Protein AF-0000000077170944 (afdb_homodimer)

Sequence (260 aa):
MSERLFDLRLLDILDATERIQQYIEGVAEAEFLENRLLIDAVVYNLIQIGEAVANLPQDFKDAHDEIPWSKIKRMRDFAAHQYFRLSPSIVWETIGSALPELVSLICETVATRSQSDTDDSERSDSGSSAMSERLFDLRLLDILDATERIQQYIEGVAEAEFLENRLLIDAVVYNLIQIGEAVANLPQDFKDAHDEIPWSKIKRMRDFAAHQYFRLSPSIVWETIGSALPELVSLICETVATRSQSDTDDSERSDSGSSA

Foldseek 3Di:
DDPVLQLVLLVLLLVLLVVLCVLCPVPDLVRQQPDVVNLLSNLVSLLSNLVSLVPHDPVVCVVVVVQPNVVSVVSNCCVVPVVVPDHSVVSVVCSPPRSVVSNVVSVVVSVVVVVVVVVVVVVVVVPPPD/DDPVLQLVLLVLLLVLLVVLCVLCPVPDLVRQQPDVVNLLSNLVSLLSNLVSLVPHDPVVCVVVVVQPNVVSVVSNCCVVPVVVPDHSVVSVVCSVPRSVVSNVVSVVVSVVVVVVVVVVVVVVVVPPVD

Secondary structure (DSSP, 8-state):
--HHHHHHHHHHHHHHHHHHHHHTTT--HHHHHT-HHHHHHHHHHHHHHHHHHHTS-HHHHHHTTTS-HHHHHHHHHHHHH-GGG--HHHHHHHHHTHHHHHHHHHHHHHHHHHHHHHHHHHHHHTTTT-/--HHHHHHHHHHHHHHHHHHHHHTTT--HHHHHT-HHHHHHHHHHHHHHHHHHHTS-HHHHHHTTTS-HHHHHHHHHHHHH-GGG--HHHHHHHHHTHHHHHHHHHHHHHHHHHHHHHHHHHHHTTSTT-

Radius of gyration: 23.08 Å; Cα contacts (8 Å, |Δi|>4): 218; chains: 2; bounding box: 38×110×41 Å

Organism: Gloeobacter violaceus (strain ATCC 29082 / PCC 7421) (NCBI:txid251221)

Solvent-accessible surface area (backbone atoms only — not comparable to full-atom values): 14292 Å² total; per-residue (Å²): 132,55,70,65,56,50,52,50,30,51,48,48,36,51,52,33,50,49,50,41,52,61,71,47,58,93,57,50,69,74,58,48,70,71,31,63,61,60,47,34,21,42,52,37,30,45,31,49,32,17,49,32,55,69,69,46,59,66,68,61,48,65,74,44,64,86,52,63,61,68,57,43,42,47,49,19,50,34,60,59,72,40,49,91,72,62,50,60,67,57,53,52,51,42,63,70,51,60,44,56,57,53,48,53,52,48,52,53,52,51,53,56,49,58,52,51,54,55,52,54,57,57,53,63,65,65,63,68,78,112,131,54,69,67,58,50,52,49,31,52,49,48,35,50,51,32,51,50,50,40,51,60,72,46,57,91,57,50,69,74,57,48,68,70,31,63,59,59,46,35,20,42,50,37,31,46,31,47,31,18,48,32,56,69,68,47,58,65,70,60,48,64,74,43,66,86,53,63,61,68,57,42,42,47,49,20,50,34,60,60,72,40,50,91,71,60,49,63,67,58,52,54,51,42,62,70,52,59,45,56,57,52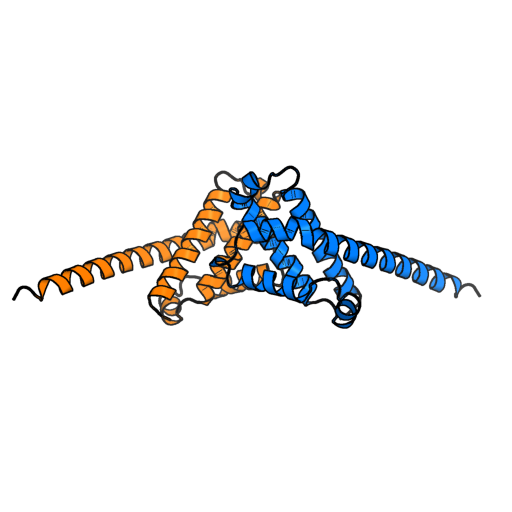,48,52,53,48,50,52,51,52,54,56,49,58,53,49,52,55,52,53,58,56,54,64,64,62,64,69,78,112

pLDDT: mean 89.38, std 13.29, range [37.28, 98.81]

Nearest PDB structures (foldseek):
  6dg6-assembly5_E  TM=5.891E-01  e=1.499E+00  synthetic construct
  2l6g-assembly1_A  TM=5.312E-01  e=1.749E+00  unclassified
  8bw8-assembly3_F  TM=5.188E-01  e=4.653E+00  Drosophila melanogaster
  8ii8-assembly1_A  TM=2.238E-01  e=1.939E+00  Pleurotus salmoneostramineus
  6dg6-assembly5_E  TM=5.523E-01  e=1.392E+00  synthetic construct

Structure (mmCIF, N/CA/C/O backbone):
data_AF-0000000077170944-model_v1
#
loop_
_entity.id
_entity.type
_entity.pdbx_description
1 polymer 'Glr1165 protein'
#
loop_
_atom_site.group_PDB
_atom_site.id
_atom_site.type_symbol
_atom_site.label_atom_id
_atom_site.label_alt_id
_atom_site.label_comp_id
_atom_site.label_asym_id
_atom_site.label_entity_id
_atom_site.label_seq_id
_atom_site.pdbx_PDB_ins_code
_atom_site.Cartn_x
_atom_site.Cartn_y
_atom_site.Cartn_z
_atom_site.occupancy
_atom_site.B_iso_or_equiv
_atom_site.auth_seq_id
_atom_site.auth_comp_id
_atom_site.auth_asym_id
_atom_site.auth_atom_id
_atom_site.pdbx_PDB_model_num
ATOM 1 N N . MET A 1 1 ? 16.25 -19.688 -0.257 1 69.44 1 MET A N 1
ATOM 2 C CA . MET A 1 1 ? 14.898 -19.625 0.287 1 69.44 1 MET A CA 1
ATOM 3 C C . MET A 1 1 ? 14.328 -21.031 0.482 1 69.44 1 MET A C 1
ATOM 5 O O . MET A 1 1 ? 14.531 -21.906 -0.355 1 69.44 1 MET A O 1
ATOM 9 N N . SER A 1 2 ? 13.695 -21.219 1.688 1 83.06 2 SER A N 1
ATOM 10 C CA . SER A 1 2 ? 13.094 -22.516 1.915 1 83.06 2 SER A CA 1
ATOM 11 C C . SER A 1 2 ? 11.922 -22.766 0.968 1 83.06 2 SER A C 1
ATOM 13 O O . SER A 1 2 ? 11.344 -21.812 0.428 1 83.06 2 SER A O 1
ATOM 15 N N . GLU A 1 3 ? 11.695 -23.953 0.649 1 83.12 3 GLU A N 1
ATOM 16 C CA . GLU A 1 3 ? 10.562 -24.344 -0.185 1 83.12 3 GLU A CA 1
ATOM 17 C C . GLU A 1 3 ? 9.242 -23.812 0.386 1 83.12 3 GLU A C 1
ATOM 19 O O . GLU A 1 3 ? 8.359 -23.391 -0.363 1 83.12 3 GLU A O 1
ATOM 24 N N . ARG A 1 4 ? 9.172 -23.797 1.631 1 82.5 4 ARG A N 1
ATOM 25 C CA . ARG A 1 4 ? 7.965 -23.328 2.295 1 82.5 4 ARG A CA 1
ATOM 26 C C . ARG A 1 4 ? 7.754 -21.844 2.039 1 82.5 4 ARG A C 1
ATOM 28 O O . ARG A 1 4 ? 6.637 -21.406 1.751 1 82.5 4 ARG A O 1
ATOM 35 N N . LEU A 1 5 ? 8.844 -21.156 2.111 1 88.81 5 LEU A N 1
ATOM 36 C CA . LEU A 1 5 ? 8.758 -19.719 1.886 1 88.81 5 LEU A CA 1
ATOM 37 C C . LEU A 1 5 ? 8.391 -19.406 0.436 1 88.81 5 LEU A C 1
ATOM 39 O O . LEU A 1 5 ? 7.629 -18.484 0.163 1 88.81 5 LEU A O 1
ATOM 43 N N . PHE A 1 6 ? 8.945 -20.281 -0.404 1 92.44 6 PHE A N 1
ATOM 44 C CA . PHE A 1 6 ? 8.633 -20.156 -1.822 1 92.44 6 PHE A CA 1
ATOM 45 C C . PHE A 1 6 ? 7.145 -20.344 -2.066 1 92.44 6 PHE A C 1
ATOM 47 O O . PHE A 1 6 ? 6.512 -19.516 -2.732 1 92.44 6 PHE A O 1
ATOM 54 N N . ASP A 1 7 ? 6.562 -21.281 -1.521 1 92.31 7 ASP A N 1
ATOM 55 C CA . ASP A 1 7 ? 5.141 -21.578 -1.688 1 92.31 7 ASP A CA 1
ATOM 56 C C . ASP A 1 7 ? 4.277 -20.453 -1.109 1 92.31 7 ASP A C 1
ATOM 58 O O . ASP A 1 7 ? 3.238 -20.109 -1.676 1 92.31 7 ASP A O 1
ATOM 62 N N . LEU A 1 8 ? 4.754 -19.969 -0.041 1 93.19 8 LEU A N 1
ATOM 63 C CA . LEU A 1 8 ? 4 -18.906 0.603 1 93.19 8 LEU A CA 1
ATOM 64 C C . LEU A 1 8 ? 3.957 -17.656 -0.281 1 93.19 8 LEU A C 1
ATOM 66 O O . LEU A 1 8 ? 2.926 -16.984 -0.368 1 93.19 8 LEU A O 1
ATOM 70 N N . ARG A 1 9 ? 5.074 -17.406 -0.932 1 95.69 9 ARG A N 1
ATOM 71 C CA . ARG A 1 9 ? 5.121 -16.25 -1.83 1 95.69 9 ARG A CA 1
ATOM 72 C C . ARG A 1 9 ? 4.211 -16.453 -3.033 1 95.69 9 ARG A C 1
ATOM 74 O O . ARG A 1 9 ? 3.537 -15.523 -3.477 1 95.69 9 ARG A O 1
ATOM 81 N N . LEU A 1 10 ? 4.188 -17.641 -3.553 1 95.88 10 LEU A N 1
ATOM 82 C CA . LEU A 1 10 ? 3.303 -17.922 -4.676 1 95.88 10 LEU A CA 1
ATOM 83 C C . LEU A 1 10 ? 1.841 -17.766 -4.273 1 95.88 10 LEU A C 1
ATOM 85 O O . LEU A 1 10 ? 1.047 -17.188 -5.031 1 95.88 10 LEU A O 1
ATOM 89 N N . LEU A 1 11 ? 1.526 -18.219 -3.111 1 95 11 LEU A N 1
ATOM 90 C CA . LEU A 1 11 ? 0.157 -18.094 -2.621 1 95 11 LEU A CA 1
ATOM 91 C C . LEU A 1 11 ? -0.216 -16.641 -2.387 1 95 11 LEU A C 1
ATOM 93 O O . LEU A 1 11 ? -1.349 -16.234 -2.656 1 95 11 LEU A O 1
ATOM 97 N N . ASP A 1 12 ? 0.732 -15.883 -1.901 1 96.75 12 ASP A N 1
ATOM 98 C CA . ASP A 1 12 ? 0.496 -14.453 -1.706 1 96.75 12 ASP A CA 1
ATOM 99 C C . ASP A 1 12 ? 0.12 -13.773 -3.021 1 96.75 12 ASP A C 1
ATOM 101 O O . ASP A 1 12 ? -0.794 -12.945 -3.059 1 96.75 12 ASP A O 1
ATOM 105 N N . ILE A 1 13 ? 0.858 -14.109 -4.016 1 97.06 13 ILE A N 1
ATOM 106 C CA . ILE A 1 13 ? 0.608 -13.531 -5.332 1 97.06 13 ILE A CA 1
ATOM 107 C C . ILE A 1 13 ? -0.789 -13.922 -5.809 1 97.06 13 ILE A C 1
ATOM 109 O O . ILE A 1 13 ? -1.557 -13.07 -6.262 1 97.06 13 ILE A O 1
ATOM 113 N N . LEU A 1 14 ? -1.157 -15.164 -5.66 1 96.31 14 LEU A N 1
ATOM 114 C CA . LEU A 1 14 ? -2.457 -15.641 -6.117 1 96.31 14 LEU A CA 1
ATOM 115 C C . LEU A 1 14 ? -3.586 -14.992 -5.32 1 96.31 14 LEU A C 1
ATOM 117 O O . LEU A 1 14 ? -4.594 -14.578 -5.891 1 96.31 14 LEU A O 1
ATOM 121 N N . ASP A 1 15 ? -3.422 -14.898 -4.043 1 96.62 15 ASP A N 1
ATOM 122 C CA . ASP A 1 15 ? -4.441 -14.289 -3.191 1 96.62 15 ASP A CA 1
ATOM 123 C C . ASP A 1 15 ? -4.676 -12.828 -3.568 1 96.62 15 ASP A C 1
ATOM 125 O O . ASP A 1 15 ? -5.82 -12.391 -3.699 1 96.62 15 ASP A O 1
ATOM 129 N N . ALA A 1 16 ? -3.588 -12.102 -3.723 1 97.69 16 ALA A N 1
ATOM 130 C CA . ALA A 1 16 ? -3.691 -10.688 -4.074 1 97.69 16 ALA A CA 1
ATOM 131 C C . ALA A 1 16 ? -4.348 -10.508 -5.441 1 97.69 16 ALA A C 1
ATOM 133 O O . ALA A 1 16 ? -5.18 -9.617 -5.625 1 97.69 16 ALA A O 1
ATOM 134 N N . THR A 1 17 ? -3.959 -11.344 -6.375 1 96.88 17 THR A N 1
ATOM 135 C CA . THR A 1 17 ? -4.555 -11.25 -7.703 1 96.88 17 THR A CA 1
ATOM 136 C C . THR A 1 17 ? -6.047 -11.578 -7.648 1 96.88 17 THR A C 1
ATOM 138 O O . THR A 1 17 ? -6.848 -10.953 -8.344 1 96.88 17 THR A O 1
ATOM 141 N N . GLU A 1 18 ? -6.367 -12.547 -6.887 1 95.75 18 GLU A N 1
ATOM 142 C CA . GLU A 1 18 ? -7.773 -12.906 -6.738 1 95.75 18 GLU A CA 1
ATOM 143 C C . GLU A 1 18 ? -8.578 -11.758 -6.141 1 95.75 18 GLU A C 1
ATOM 145 O O . GLU A 1 18 ? -9.703 -11.484 -6.57 1 95.75 18 GLU A O 1
ATOM 150 N N . ARG A 1 19 ? -8.062 -11.109 -5.168 1 97.75 19 ARG A N 1
ATOM 151 C CA . ARG A 1 19 ? -8.727 -9.945 -4.586 1 97.75 19 ARG A CA 1
ATOM 152 C C . ARG A 1 19 ? -8.961 -8.859 -5.633 1 97.75 19 ARG A C 1
ATOM 154 O O . ARG A 1 19 ? -10.07 -8.328 -5.75 1 97.75 19 ARG A O 1
ATOM 161 N N . ILE A 1 20 ? -7.93 -8.586 -6.398 1 98.25 20 ILE A N 1
ATOM 162 C CA . ILE A 1 20 ? -8.047 -7.566 -7.438 1 98.25 20 ILE A CA 1
ATOM 163 C C . ILE A 1 20 ? -9.172 -7.941 -8.406 1 98.25 20 ILE A C 1
ATOM 165 O O . ILE A 1 20 ? -10.016 -7.109 -8.734 1 98.25 20 ILE A O 1
ATOM 169 N N . GLN A 1 21 ? -9.133 -9.18 -8.82 1 95.62 21 GLN A N 1
ATOM 170 C CA . GLN A 1 21 ? -10.148 -9.641 -9.766 1 95.62 21 GLN A CA 1
ATOM 171 C C . GLN A 1 21 ? -11.547 -9.508 -9.18 1 95.62 21 GLN A C 1
ATOM 173 O O . GLN A 1 21 ? -12.477 -9.094 -9.875 1 95.62 21 GLN A O 1
ATOM 178 N N . GLN A 1 22 ? -11.672 -9.828 -7.961 1 96.88 22 GLN A N 1
ATOM 179 C CA . GLN A 1 22 ? -12.969 -9.695 -7.297 1 96.88 22 GLN A CA 1
ATOM 180 C C . GLN A 1 22 ? -13.398 -8.234 -7.215 1 96.88 22 GLN A C 1
ATOM 182 O O . GLN A 1 22 ? -14.57 -7.918 -7.438 1 96.88 22 GLN A O 1
ATOM 187 N N . TYR A 1 23 ? -12.5 -7.375 -6.891 1 97.94 23 TYR A N 1
ATOM 188 C CA . TYR A 1 23 ? -12.805 -5.957 -6.742 1 97.94 23 TYR A CA 1
ATOM 189 C C . TYR A 1 23 ? -13.305 -5.367 -8.055 1 97.94 23 TYR A C 1
ATOM 191 O O . TYR A 1 23 ? -14.211 -4.523 -8.062 1 97.94 23 TYR A O 1
ATOM 199 N N . ILE A 1 24 ? -12.734 -5.828 -9.133 1 96.88 24 ILE A N 1
ATOM 200 C CA . ILE A 1 24 ? -12.992 -5.125 -10.383 1 96.88 24 ILE A CA 1
ATOM 201 C C . ILE A 1 24 ? -14.008 -5.91 -11.219 1 96.88 24 ILE A C 1
ATOM 203 O O . ILE A 1 24 ? -14.242 -5.59 -12.383 1 96.88 24 ILE A O 1
ATOM 207 N N . GLU A 1 25 ? -14.445 -6.965 -10.641 1 95.88 25 GLU A N 1
ATOM 208 C CA . GLU A 1 25 ? -15.445 -7.758 -11.359 1 95.88 25 GLU A CA 1
ATOM 209 C C . GLU A 1 25 ? -16.641 -6.902 -11.773 1 95.88 25 GLU A C 1
ATOM 211 O O . GLU A 1 25 ? -17.25 -6.238 -10.938 1 95.88 25 GLU A O 1
ATOM 216 N N . GLY A 1 26 ? -16.859 -6.848 -13.094 1 96.12 26 GLY A N 1
ATOM 217 C CA . GLY A 1 26 ? -18.016 -6.125 -13.625 1 96.12 26 GLY A CA 1
ATOM 218 C C . GLY A 1 26 ? -17.812 -4.621 -13.641 1 96.12 26 GLY A C 1
ATOM 219 O O . GLY A 1 26 ? -18.766 -3.871 -13.891 1 96.12 26 GLY A O 1
ATOM 220 N N . VAL A 1 27 ? -16.641 -4.184 -13.336 1 97.06 27 VAL A N 1
ATOM 221 C CA . VAL A 1 27 ? -16.359 -2.752 -13.289 1 97.06 27 VAL A CA 1
ATOM 222 C C . VAL A 1 27 ? -15.797 -2.287 -14.633 1 97.06 27 VAL A C 1
ATOM 224 O O . VAL A 1 27 ? -14.836 -2.867 -15.148 1 97.06 27 VAL A O 1
ATOM 227 N N . ALA A 1 28 ? -16.422 -1.235 -15.188 1 97.31 28 ALA A N 1
ATOM 228 C CA . ALA A 1 28 ? -15.922 -0.644 -16.422 1 97.31 28 ALA A CA 1
ATOM 229 C C . ALA A 1 28 ? -14.727 0.266 -16.141 1 97.31 28 ALA A C 1
ATOM 231 O O . ALA A 1 28 ? -14.578 0.779 -15.039 1 97.31 28 ALA A O 1
ATOM 232 N N . GLU A 1 29 ? -13.93 0.448 -17.188 1 96.88 29 GLU A N 1
ATOM 233 C CA . GLU A 1 29 ? -12.734 1.28 -17.031 1 96.88 29 GLU A CA 1
ATOM 234 C C . GLU A 1 29 ? -13.094 2.666 -16.516 1 96.88 29 GLU A C 1
ATOM 236 O O . GLU A 1 29 ? -12.469 3.16 -15.57 1 96.88 29 GLU A O 1
ATOM 241 N N . ALA A 1 30 ? -14.055 3.232 -17.094 1 97.88 30 ALA A N 1
ATOM 242 C CA . ALA A 1 30 ? -14.453 4.586 -16.719 1 97.88 30 ALA A CA 1
ATOM 243 C C . ALA A 1 30 ? -14.875 4.645 -15.258 1 97.88 30 ALA A C 1
ATOM 245 O O . ALA A 1 30 ? -14.57 5.613 -14.555 1 97.88 30 ALA A O 1
ATOM 246 N N . GLU A 1 31 ? -15.57 3.668 -14.836 1 98.06 31 GLU A N 1
ATOM 247 C CA . GLU A 1 31 ? -15.984 3.586 -13.445 1 98.06 31 GLU A CA 1
ATOM 248 C C . GLU A 1 31 ? -14.789 3.4 -12.516 1 98.06 31 GLU A C 1
ATOM 250 O O . GLU A 1 31 ? -14.703 4.035 -11.461 1 98.06 31 GLU A O 1
ATOM 255 N N . PHE A 1 32 ? -13.922 2.586 -12.938 1 98.19 32 PHE A N 1
ATOM 256 C CA . PHE A 1 32 ? -12.727 2.34 -12.148 1 98.19 32 PHE A CA 1
ATOM 257 C C . PHE A 1 32 ? -11.93 3.623 -11.961 1 98.19 32 PHE A C 1
ATOM 259 O O . PHE A 1 32 ? -11.516 3.945 -10.844 1 98.19 32 PHE A O 1
ATOM 266 N N . LEU A 1 33 ? -11.773 4.359 -12.984 1 97.81 33 LEU A N 1
ATOM 267 C CA . LEU A 1 33 ? -10.891 5.52 -12.992 1 97.81 33 LEU A CA 1
ATOM 268 C C . LEU A 1 33 ? -11.445 6.629 -12.102 1 97.81 33 LEU A C 1
ATOM 270 O O . LEU A 1 33 ? -10.719 7.555 -11.734 1 97.81 33 LEU A O 1
ATOM 274 N N . GLU A 1 34 ? -12.664 6.516 -11.664 1 97.19 34 GLU A N 1
ATOM 275 C CA . GLU A 1 34 ? -13.281 7.543 -10.828 1 97.19 34 GLU A CA 1
ATOM 276 C C . GLU A 1 34 ? -13.523 7.031 -9.406 1 97.19 34 GLU A C 1
ATOM 278 O O . GLU A 1 34 ? -14.039 7.762 -8.562 1 97.19 34 GLU A O 1
ATOM 283 N N . ASN A 1 35 ? -13.195 5.84 -9.18 1 98 35 ASN A N 1
ATOM 284 C CA . ASN A 1 35 ? -13.453 5.211 -7.887 1 98 35 ASN A CA 1
ATOM 285 C C . ASN A 1 35 ? -12.172 5.074 -7.066 1 98 35 ASN A C 1
ATOM 287 O O . ASN A 1 35 ? -11.516 4.031 -7.098 1 98 35 ASN A O 1
ATOM 291 N N . ARG A 1 36 ? -11.938 6.078 -6.316 1 97.88 36 ARG A N 1
ATOM 292 C CA . ARG A 1 36 ? -10.68 6.164 -5.578 1 97.88 36 ARG A CA 1
ATOM 293 C C . ARG A 1 36 ? -10.539 5.004 -4.598 1 97.88 36 ARG A C 1
ATOM 295 O O . ARG A 1 36 ? -9.438 4.48 -4.402 1 97.88 36 ARG A O 1
ATOM 302 N N . LEU A 1 37 ? -11.609 4.621 -4.031 1 98.5 37 LEU A N 1
ATOM 303 C CA . LEU A 1 37 ? -11.602 3.488 -3.109 1 98.5 37 LEU A CA 1
ATOM 304 C C . LEU A 1 37 ? -11.094 2.229 -3.803 1 98.5 37 LEU A C 1
ATOM 306 O O . LEU A 1 37 ? -10.227 1.533 -3.275 1 98.5 37 LEU A O 1
ATOM 310 N N . LEU A 1 38 ? -11.625 1.97 -4.949 1 98.5 38 LEU A N 1
ATOM 311 C CA . LEU A 1 38 ? -11.234 0.794 -5.719 1 98.5 38 LEU A CA 1
ATOM 312 C C . LEU A 1 38 ? -9.773 0.876 -6.137 1 98.5 38 LEU A C 1
ATOM 314 O O . LEU A 1 38 ? -9.031 -0.104 -6.02 1 98.5 38 LEU A O 1
ATOM 318 N N . ILE A 1 39 ? -9.391 2.033 -6.559 1 98.44 39 ILE A N 1
ATOM 319 C CA . ILE A 1 39 ? -8.016 2.234 -7.008 1 98.44 39 ILE A CA 1
ATOM 320 C C . ILE A 1 39 ? -7.051 1.977 -5.852 1 98.44 39 ILE A C 1
ATOM 322 O O . ILE A 1 39 ? -6.086 1.223 -5.996 1 98.44 39 ILE A O 1
ATOM 326 N N . ASP A 1 40 ? -7.355 2.555 -4.738 1 98.69 40 ASP A N 1
ATOM 327 C CA . ASP A 1 40 ? -6.48 2.402 -3.582 1 98.69 40 ASP A CA 1
ATOM 328 C C . ASP A 1 40 ? -6.344 0.935 -3.188 1 98.69 40 ASP A C 1
ATOM 330 O O . ASP A 1 40 ? -5.242 0.462 -2.906 1 98.69 40 ASP A O 1
ATOM 334 N N . ALA A 1 41 ? -7.43 0.228 -3.186 1 98.81 41 ALA A N 1
ATOM 335 C CA . ALA A 1 41 ? -7.41 -1.184 -2.809 1 98.81 41 ALA A CA 1
ATOM 336 C C . ALA A 1 41 ? -6.609 -2.008 -3.812 1 98.81 41 ALA A C 1
ATOM 338 O O . ALA A 1 41 ? -5.824 -2.879 -3.424 1 98.81 41 ALA A O 1
ATOM 339 N N . VAL A 1 42 ? -6.82 -1.745 -5.031 1 98.62 42 VAL A N 1
ATOM 340 C CA . VAL A 1 42 ? -6.121 -2.469 -6.086 1 98.62 42 VAL A CA 1
ATOM 341 C C . VAL A 1 42 ? -4.621 -2.199 -5.992 1 98.62 42 VAL A C 1
ATOM 343 O O . VAL A 1 42 ? -3.812 -3.125 -6.07 1 98.62 42 VAL A O 1
ATOM 346 N N . VAL A 1 43 ? -4.254 -0.966 -5.836 1 98.56 43 VAL A N 1
ATOM 347 C CA . VAL A 1 43 ? -2.848 -0.586 -5.773 1 98.56 43 VAL A CA 1
ATOM 348 C C . VAL A 1 43 ? -2.178 -1.274 -4.586 1 98.56 43 VAL A C 1
ATOM 350 O O . VAL A 1 43 ? -1.047 -1.756 -4.699 1 98.56 43 VAL A O 1
ATOM 353 N N . TYR A 1 44 ? -2.826 -1.36 -3.482 1 98.62 44 TYR A N 1
ATOM 354 C CA . TYR A 1 44 ? -2.256 -2.045 -2.326 1 98.62 44 TYR A CA 1
ATOM 355 C C . TYR A 1 44 ? -1.964 -3.506 -2.646 1 98.62 44 TYR A C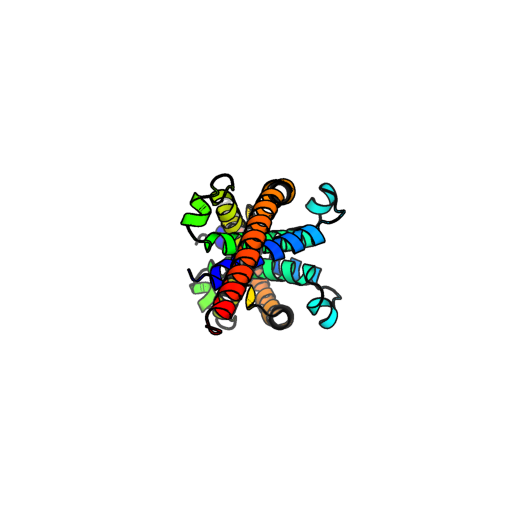 1
ATOM 357 O O . TYR A 1 44 ? -0.921 -4.035 -2.256 1 98.62 44 TYR A O 1
ATOM 365 N N . ASN A 1 45 ? -2.842 -4.121 -3.314 1 98.31 45 ASN A N 1
ATOM 366 C CA . ASN A 1 45 ? -2.611 -5.516 -3.689 1 98.31 45 ASN A CA 1
ATOM 367 C C . ASN A 1 45 ? -1.46 -5.645 -4.684 1 98.31 45 ASN A C 1
ATOM 369 O O . ASN A 1 45 ? -0.721 -6.629 -4.656 1 98.31 45 ASN A O 1
ATOM 373 N N . LEU A 1 46 ? -1.316 -4.629 -5.543 1 97.56 46 LEU A N 1
ATOM 374 C CA . LEU A 1 46 ? -0.175 -4.629 -6.453 1 97.56 46 LEU A CA 1
ATOM 375 C C . LEU A 1 46 ? 1.134 -4.496 -5.68 1 97.56 46 LEU A C 1
ATOM 377 O O . LEU A 1 46 ? 2.145 -5.094 -6.055 1 97.56 46 LEU A O 1
ATOM 381 N N . ILE A 1 47 ? 1.127 -3.699 -4.629 1 98.19 47 ILE A N 1
ATOM 382 C CA . ILE A 1 47 ? 2.297 -3.602 -3.76 1 98.19 47 ILE A CA 1
ATOM 383 C C . ILE A 1 47 ? 2.613 -4.973 -3.168 1 98.19 47 ILE A C 1
ATOM 385 O O . ILE A 1 47 ? 3.764 -5.418 -3.195 1 98.19 47 ILE A O 1
ATOM 389 N N . GLN A 1 48 ? 1.608 -5.664 -2.676 1 97.81 48 GLN A N 1
ATOM 390 C CA . GLN A 1 48 ? 1.8 -6.984 -2.082 1 97.81 48 GLN A CA 1
ATOM 391 C C . GLN A 1 48 ? 2.359 -7.969 -3.104 1 97.81 48 GLN A C 1
ATOM 393 O O . GLN A 1 48 ? 3.246 -8.766 -2.785 1 97.81 48 GLN A O 1
ATOM 398 N N . ILE A 1 49 ? 1.827 -7.918 -4.281 1 97.44 49 ILE A N 1
ATOM 399 C CA . ILE A 1 49 ? 2.314 -8.781 -5.352 1 97.44 49 ILE A CA 1
ATOM 400 C C . ILE A 1 49 ? 3.787 -8.484 -5.625 1 97.44 49 ILE A C 1
ATOM 402 O O . ILE A 1 49 ? 4.609 -9.398 -5.707 1 97.44 49 ILE A O 1
ATOM 406 N N . GLY A 1 50 ? 4.082 -7.223 -5.789 1 96.56 50 GLY A N 1
ATOM 407 C CA . GLY A 1 50 ? 5.465 -6.848 -6.035 1 96.56 50 GLY A CA 1
ATOM 408 C C . GLY A 1 50 ? 6.406 -7.289 -4.934 1 96.56 50 GLY A C 1
ATOM 409 O O . GLY A 1 50 ? 7.531 -7.715 -5.207 1 96.56 50 GLY A O 1
ATOM 410 N N . GLU A 1 51 ? 5.977 -7.184 -3.691 1 96.81 51 GLU A N 1
ATOM 411 C CA . GLU A 1 51 ? 6.777 -7.625 -2.555 1 96.81 51 GLU A CA 1
ATOM 412 C C . GLU A 1 51 ? 7.023 -9.133 -2.605 1 96.81 51 GLU A C 1
ATOM 414 O O . GLU A 1 51 ? 8.148 -9.594 -2.389 1 96.81 51 GLU A O 1
ATOM 419 N N . ALA A 1 52 ? 5.973 -9.875 -2.832 1 96.25 52 ALA A N 1
ATOM 420 C CA . ALA A 1 52 ? 6.105 -11.328 -2.939 1 96.25 52 ALA A CA 1
ATOM 421 C C . ALA A 1 52 ? 7.055 -11.703 -4.07 1 96.25 52 ALA A C 1
ATOM 423 O O . ALA A 1 52 ? 7.906 -12.586 -3.902 1 96.25 52 ALA A O 1
ATOM 424 N N . VAL A 1 53 ? 6.918 -11.016 -5.164 1 95.88 53 VAL A N 1
ATOM 425 C CA . VAL A 1 53 ? 7.746 -11.266 -6.336 1 95.88 53 VAL A CA 1
ATOM 426 C C . VAL A 1 53 ? 9.211 -10.977 -6.008 1 95.88 53 VAL A C 1
ATOM 428 O O . VAL A 1 53 ? 10.102 -11.742 -6.391 1 95.88 53 VAL A O 1
ATOM 431 N N . ALA A 1 54 ? 9.383 -9.875 -5.344 1 94.88 54 ALA A N 1
ATOM 432 C CA . ALA A 1 54 ? 10.75 -9.5 -4.98 1 94.88 54 ALA A CA 1
ATOM 433 C C . ALA A 1 54 ? 11.422 -10.602 -4.168 1 94.88 54 ALA A C 1
ATOM 435 O O . ALA A 1 54 ? 12.648 -10.742 -4.207 1 94.88 54 ALA A O 1
ATOM 436 N N . ASN A 1 55 ? 10.695 -11.383 -3.529 1 94.38 55 ASN A N 1
ATOM 437 C CA . ASN A 1 55 ? 11.25 -12.383 -2.621 1 94.38 55 ASN A CA 1
ATOM 438 C C . ASN A 1 55 ? 11.25 -13.773 -3.25 1 94.38 55 ASN A C 1
ATOM 440 O O . ASN A 1 55 ? 11.578 -14.758 -2.59 1 94.38 55 ASN A O 1
ATOM 444 N N . LEU A 1 56 ? 10.867 -13.875 -4.477 1 95.5 56 LEU A N 1
ATOM 445 C CA . LEU A 1 56 ? 11 -15.141 -5.188 1 95.5 56 LEU A CA 1
ATOM 446 C C . LEU A 1 56 ? 12.469 -15.453 -5.484 1 95.5 56 LEU A C 1
ATOM 448 O O . LEU A 1 56 ? 13.273 -14.531 -5.676 1 95.5 56 LEU A O 1
ATOM 452 N N . PRO A 1 57 ? 12.781 -16.734 -5.598 1 95.5 57 PRO A N 1
ATOM 453 C CA . PRO A 1 57 ? 14.156 -17.094 -5.945 1 95.5 57 PRO A CA 1
ATOM 454 C C . PRO A 1 57 ? 14.57 -16.609 -7.332 1 95.5 57 PRO A C 1
ATOM 456 O O . PRO A 1 57 ? 13.758 -16.625 -8.266 1 95.5 57 PRO A O 1
ATOM 459 N N . GLN A 1 58 ? 15.844 -16.188 -7.391 1 95.25 58 GLN A N 1
ATOM 460 C CA . GLN A 1 58 ? 16.344 -15.648 -8.648 1 95.25 58 GLN A CA 1
ATOM 461 C C . GLN A 1 58 ? 16.328 -16.703 -9.75 1 95.25 58 GLN A C 1
ATOM 463 O O . GLN A 1 58 ? 16.062 -16.375 -10.914 1 95.25 58 GLN A O 1
ATOM 468 N N . ASP A 1 59 ? 16.656 -17.906 -9.477 1 95.38 59 ASP A N 1
ATOM 469 C CA . ASP A 1 59 ? 16.656 -18.969 -10.477 1 95.38 59 ASP A CA 1
ATOM 470 C C . ASP A 1 59 ? 15.266 -19.156 -11.078 1 95.38 59 ASP A C 1
ATOM 472 O O . ASP A 1 59 ? 15.141 -19.453 -12.273 1 95.38 59 ASP A O 1
ATOM 476 N N . PHE A 1 60 ? 14.273 -19.094 -10.266 1 95.62 60 PHE A N 1
ATOM 477 C CA . PHE A 1 60 ? 12.906 -19.203 -10.758 1 95.62 60 PHE A CA 1
ATOM 478 C C . PHE A 1 60 ? 12.594 -18.062 -11.719 1 95.62 60 PHE A C 1
ATOM 480 O O . PHE A 1 60 ? 12.016 -18.281 -12.789 1 95.62 60 PHE A O 1
ATOM 487 N N . LYS A 1 61 ? 12.977 -16.875 -11.367 1 95.94 61 LYS A N 1
ATOM 488 C CA . LYS A 1 61 ? 12.742 -15.719 -12.227 1 95.94 61 LYS A CA 1
ATOM 489 C C . LYS A 1 61 ? 13.5 -15.852 -13.547 1 95.94 61 LYS A C 1
ATOM 491 O O . LYS A 1 61 ? 12.961 -15.547 -14.609 1 95.94 61 LYS A O 1
ATOM 496 N N . ASP A 1 62 ? 14.68 -16.312 -13.398 1 96.5 62 ASP A N 1
ATOM 497 C CA . ASP A 1 62 ? 15.492 -16.5 -14.594 1 96.5 62 ASP A CA 1
ATOM 498 C C . ASP A 1 62 ? 14.852 -17.516 -15.539 1 96.5 62 ASP A C 1
ATOM 500 O O . ASP A 1 62 ? 14.961 -17.391 -16.766 1 96.5 62 ASP A O 1
ATOM 504 N N . ALA A 1 63 ? 14.227 -18.516 -14.984 1 95.62 63 ALA A N 1
ATOM 505 C CA . ALA A 1 63 ? 13.594 -19.578 -15.766 1 95.62 63 ALA A CA 1
ATOM 506 C C . ALA A 1 63 ? 12.312 -19.078 -16.422 1 95.62 63 ALA A C 1
ATOM 508 O O . ALA A 1 63 ? 11.781 -19.734 -17.328 1 95.62 63 ALA A O 1
ATOM 509 N N . HIS A 1 64 ? 11.742 -17.969 -15.969 1 95.5 64 HIS A N 1
ATOM 510 C CA . HIS A 1 64 ? 10.508 -17.406 -16.484 1 95.5 64 HIS A CA 1
ATOM 511 C C . HIS A 1 64 ? 10.688 -15.945 -16.875 1 95.5 64 HIS A C 1
ATOM 513 O O . HIS A 1 64 ? 9.938 -15.078 -16.422 1 95.5 64 HIS A O 1
ATOM 519 N N . ASP A 1 65 ? 11.531 -15.727 -17.797 1 93.44 65 ASP A N 1
ATOM 520 C CA . ASP A 1 65 ? 11.953 -14.375 -18.141 1 93.44 65 ASP A CA 1
A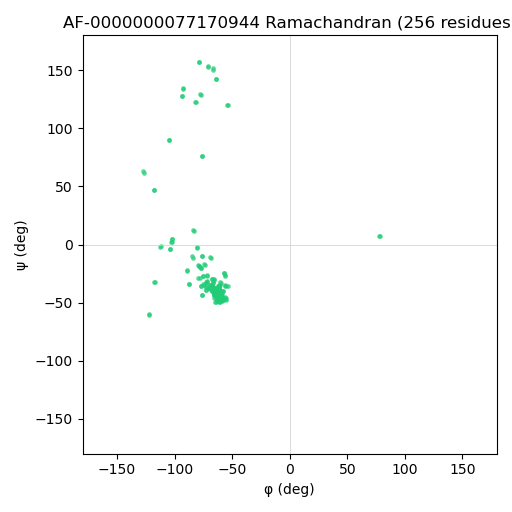TOM 521 C C . ASP A 1 65 ? 10.922 -13.688 -19.031 1 93.44 65 ASP A C 1
ATOM 523 O O . ASP A 1 65 ? 11.031 -12.492 -19.312 1 93.44 65 ASP A O 1
ATOM 527 N N . GLU A 1 66 ? 9.867 -14.414 -19.391 1 92.06 66 GLU A N 1
ATOM 528 C CA . GLU A 1 66 ? 8.766 -13.82 -20.141 1 92.06 66 GLU A CA 1
ATOM 529 C C . GLU A 1 66 ? 7.941 -12.883 -19.266 1 92.06 66 GLU A C 1
ATOM 531 O O . GLU A 1 66 ? 7.215 -12.023 -19.766 1 92.06 66 GLU A O 1
ATOM 536 N N . ILE A 1 67 ? 7.996 -13.195 -17.953 1 94.06 67 ILE A N 1
ATOM 537 C CA . ILE A 1 67 ? 7.324 -12.312 -17 1 94.06 67 ILE A CA 1
ATOM 538 C C . ILE A 1 67 ? 8.172 -11.07 -16.766 1 94.06 67 ILE A C 1
ATOM 540 O O . ILE A 1 67 ? 9.375 -11.172 -16.516 1 94.06 67 ILE A O 1
ATOM 544 N N . PRO A 1 68 ? 7.539 -9.945 -16.891 1 93.44 68 PRO A N 1
ATOM 545 C CA . PRO A 1 68 ? 8.305 -8.719 -16.672 1 93.44 68 PRO A CA 1
ATOM 546 C C . PRO A 1 68 ? 8.555 -8.438 -15.188 1 93.44 68 PRO A C 1
ATOM 548 O O . PRO A 1 68 ? 8.008 -7.473 -14.641 1 93.44 68 PRO A O 1
ATOM 551 N N . TRP A 1 69 ? 9.484 -9.141 -14.57 1 95.31 69 TRP A N 1
ATOM 552 C CA . TRP A 1 69 ? 9.742 -9.086 -13.133 1 95.31 69 TRP A CA 1
ATOM 553 C C . TRP A 1 69 ? 10.156 -7.68 -12.711 1 95.31 69 TRP A C 1
ATOM 555 O O . TRP A 1 69 ? 9.719 -7.188 -11.664 1 95.31 69 TRP A O 1
ATOM 565 N N . SER A 1 70 ? 10.938 -7.059 -13.547 1 94.44 70 SER A N 1
ATOM 566 C CA . SER A 1 70 ? 11.438 -5.727 -13.219 1 94.44 70 SER A CA 1
ATOM 567 C C . SER A 1 70 ? 10.312 -4.695 -13.219 1 94.44 70 SER A C 1
ATOM 569 O O . SER A 1 70 ? 10.312 -3.775 -12.398 1 94.44 70 SER A O 1
ATOM 571 N N . LYS A 1 71 ? 9.383 -4.867 -14.109 1 93.75 71 LYS A N 1
ATOM 572 C CA . LYS A 1 71 ? 8.242 -3.953 -14.164 1 93.75 71 LYS A CA 1
ATOM 573 C C . LYS A 1 71 ? 7.359 -4.105 -12.93 1 93.75 71 LYS A C 1
ATOM 575 O O . LYS A 1 71 ? 6.832 -3.121 -12.406 1 93.75 71 LYS A O 1
ATOM 580 N N . ILE A 1 72 ? 7.203 -5.348 -12.508 1 94.75 72 ILE A N 1
ATOM 581 C CA . ILE A 1 72 ? 6.402 -5.633 -11.32 1 94.75 72 ILE A CA 1
ATOM 582 C C . ILE A 1 72 ? 7.039 -4.973 -10.094 1 94.75 72 ILE A C 1
ATOM 584 O O . ILE A 1 72 ? 6.352 -4.309 -9.312 1 94.75 72 ILE A O 1
ATOM 588 N N . LYS A 1 73 ? 8.312 -5.094 -10.016 1 93.75 73 LYS A N 1
ATOM 589 C CA . LYS A 1 73 ? 9.039 -4.465 -8.922 1 93.75 73 LYS A CA 1
ATOM 590 C C . LYS A 1 73 ? 8.938 -2.945 -8.984 1 93.75 73 LYS A C 1
ATOM 592 O O . LYS A 1 73 ? 8.766 -2.283 -7.961 1 93.75 73 LYS A O 1
ATOM 597 N N . ARG A 1 74 ? 9.078 -2.434 -10.125 1 92.75 74 ARG A N 1
ATOM 598 C CA . ARG A 1 74 ? 9.008 -0.987 -10.305 1 92.75 74 ARG A CA 1
ATOM 599 C C . ARG A 1 74 ? 7.625 -0.459 -9.938 1 92.75 74 ARG A C 1
ATOM 601 O O . ARG A 1 74 ? 7.504 0.604 -9.328 1 92.75 74 ARG A O 1
ATOM 608 N N . MET A 1 75 ? 6.664 -1.182 -10.367 1 93.44 75 MET A N 1
ATOM 609 C CA . MET A 1 75 ? 5.305 -0.784 -10.008 1 93.44 75 MET A CA 1
ATOM 610 C C . MET A 1 75 ? 5.141 -0.723 -8.492 1 93.44 75 MET A C 1
ATOM 612 O O . MET A 1 75 ? 4.57 0.232 -7.965 1 93.44 75 MET A O 1
ATOM 616 N N . ARG A 1 76 ? 5.605 -1.728 -7.824 1 94.62 76 ARG A N 1
ATOM 617 C CA . ARG A 1 76 ? 5.566 -1.739 -6.363 1 94.62 76 ARG A CA 1
ATOM 618 C C . ARG A 1 76 ? 6.266 -0.511 -5.789 1 94.62 76 ARG A C 1
ATOM 620 O O . ARG A 1 76 ? 5.723 0.163 -4.91 1 94.62 76 ARG A O 1
ATOM 627 N N . ASP A 1 77 ? 7.438 -0.182 -6.309 1 93.5 77 ASP A N 1
ATOM 628 C CA . ASP A 1 77 ? 8.242 0.927 -5.801 1 93.5 77 ASP A CA 1
ATOM 629 C C . ASP A 1 77 ? 7.531 2.262 -6.016 1 93.5 77 ASP A C 1
ATOM 631 O O . ASP A 1 77 ? 7.504 3.107 -5.117 1 93.5 77 ASP A O 1
ATOM 635 N N . PHE A 1 78 ? 6.98 2.361 -7.137 1 93.62 78 PHE A N 1
ATOM 636 C CA . PHE A 1 78 ? 6.23 3.576 -7.441 1 93.62 78 PHE A CA 1
ATOM 637 C C . PHE A 1 78 ? 5.023 3.711 -6.523 1 93.62 78 PHE A C 1
ATOM 639 O O . PHE A 1 78 ? 4.785 4.777 -5.949 1 93.62 78 PHE A O 1
ATOM 646 N N . ALA A 1 79 ? 4.277 2.67 -6.414 1 95.94 79 ALA A N 1
ATOM 647 C CA . ALA A 1 79 ? 3.055 2.67 -5.617 1 95.94 79 ALA A CA 1
ATOM 648 C C . ALA A 1 79 ? 3.355 2.963 -4.152 1 95.94 79 ALA A C 1
ATOM 650 O O . ALA A 1 79 ? 2.582 3.648 -3.477 1 95.94 79 ALA A O 1
ATOM 651 N N . ALA A 1 80 ? 4.473 2.51 -3.66 1 94.81 80 ALA A N 1
ATOM 652 C CA . ALA A 1 80 ? 4.797 2.631 -2.242 1 94.81 80 ALA A CA 1
ATOM 653 C C . ALA A 1 80 ? 5.484 3.961 -1.946 1 94.81 80 ALA A C 1
ATOM 655 O O . ALA A 1 80 ? 5.254 4.566 -0.896 1 94.81 80 ALA A O 1
ATOM 656 N N . HIS A 1 81 ? 6.312 4.449 -2.928 1 93.69 81 HIS A N 1
ATOM 657 C CA . HIS A 1 81 ? 7.203 5.551 -2.58 1 93.69 81 HIS A CA 1
ATOM 658 C C . HIS A 1 81 ? 6.875 6.801 -3.389 1 93.69 81 HIS A C 1
ATOM 660 O O . HIS A 1 81 ? 7.164 7.922 -2.955 1 93.69 81 HIS A O 1
ATOM 666 N N . GLN A 1 82 ? 6.441 6.582 -4.539 1 93.38 82 GLN A N 1
ATOM 667 C CA . GLN A 1 82 ? 6.129 7.691 -5.438 1 93.38 82 GLN A CA 1
ATOM 668 C C . GLN A 1 82 ? 4.648 7.691 -5.809 1 93.38 82 GLN A C 1
ATOM 670 O O . GLN A 1 82 ? 4.301 7.82 -6.984 1 93.38 82 GLN A O 1
ATOM 675 N N . TYR A 1 83 ? 3.84 7.535 -4.824 1 92 83 TYR A N 1
ATOM 676 C CA . TYR A 1 83 ? 2.398 7.379 -4.984 1 92 83 TYR A CA 1
ATOM 677 C C . TYR A 1 83 ? 1.801 8.555 -5.75 1 92 83 TYR A C 1
ATOM 679 O O . TYR A 1 83 ? 0.792 8.406 -6.441 1 92 83 TYR A O 1
ATOM 687 N N . PHE A 1 84 ? 2.35 9.648 -5.723 1 88.94 84 PHE A N 1
ATOM 688 C CA . PHE A 1 84 ? 1.808 10.844 -6.359 1 88.94 84 PHE A CA 1
ATOM 689 C C . PHE A 1 84 ? 2.016 10.797 -7.867 1 88.94 84 PHE A C 1
ATOM 691 O O . PHE A 1 84 ? 1.414 11.578 -8.609 1 88.94 84 PHE A O 1
ATOM 698 N N . ARG A 1 85 ? 2.793 9.836 -8.312 1 89.75 85 ARG A N 1
ATOM 699 C CA . ARG A 1 85 ? 3.072 9.719 -9.742 1 89.75 85 ARG A CA 1
ATOM 700 C C . ARG A 1 85 ? 2.27 8.586 -10.367 1 89.75 85 ARG A C 1
ATOM 702 O O . ARG A 1 85 ? 2.322 8.375 -11.578 1 89.75 85 ARG A O 1
ATOM 709 N N . LEU A 1 86 ? 1.578 7.914 -9.57 1 94.12 86 LEU A N 1
ATOM 710 C CA . LEU A 1 86 ? 0.885 6.734 -10.07 1 94.12 86 LEU A CA 1
ATOM 711 C C . LEU A 1 86 ? -0.428 7.117 -10.742 1 94.12 86 LEU A C 1
ATOM 713 O O . LEU A 1 86 ? -1.301 7.719 -10.117 1 94.12 86 LEU A O 1
ATOM 717 N N . SER A 1 87 ? -0.548 6.734 -11.984 1 94.88 87 SER A N 1
ATOM 718 C CA . SER A 1 87 ? -1.743 7.035 -12.766 1 94.88 87 SER A CA 1
ATOM 719 C C . SER A 1 87 ? -2.76 5.902 -12.688 1 94.88 87 SER A C 1
ATOM 721 O O . SER A 1 87 ? -2.432 4.746 -12.961 1 94.88 87 SER A O 1
ATOM 723 N N . PRO A 1 88 ? -4.008 6.277 -12.469 1 96.12 88 PRO A N 1
ATOM 724 C CA . PRO A 1 88 ? -5.047 5.242 -12.445 1 96.12 88 PRO A CA 1
ATOM 725 C C . PRO A 1 88 ? -5.145 4.469 -13.758 1 96.12 88 PRO A C 1
ATOM 727 O O . PRO A 1 88 ? -5.457 3.275 -13.75 1 96.12 88 PRO A O 1
ATOM 730 N N . SER A 1 89 ? -4.871 5.152 -14.836 1 96.25 89 SER A N 1
ATOM 731 C CA . SER A 1 89 ? -4.941 4.48 -16.125 1 96.25 89 SER A CA 1
ATOM 732 C C . SER A 1 89 ? -3.871 3.402 -16.25 1 96.25 89 SER A C 1
ATOM 734 O O . SER A 1 89 ? -4.109 2.348 -16.844 1 96.25 89 SER A O 1
ATOM 736 N N . ILE A 1 90 ? -2.719 3.658 -15.727 1 94.62 90 ILE A N 1
ATOM 737 C CA . ILE A 1 90 ? -1.639 2.678 -15.75 1 94.62 90 ILE A CA 1
ATOM 738 C C . ILE A 1 90 ? -1.996 1.497 -14.852 1 94.62 90 ILE A C 1
ATOM 740 O O . ILE A 1 90 ? -1.732 0.343 -15.195 1 94.62 90 ILE A O 1
ATOM 744 N N . VAL A 1 91 ? -2.631 1.774 -13.758 1 96.62 91 VAL A N 1
ATOM 745 C CA . VAL A 1 91 ? -3.076 0.724 -12.844 1 96.62 91 VAL A CA 1
ATOM 746 C C . VAL A 1 91 ? -4.074 -0.186 -13.555 1 96.62 91 VAL A C 1
ATOM 748 O O . VAL A 1 91 ? -3.934 -1.411 -13.531 1 96.62 91 VAL A O 1
ATOM 751 N N . TRP A 1 92 ? -4.992 0.418 -14.234 1 96.5 92 TRP A N 1
ATOM 752 C CA . TRP A 1 92 ? -6.012 -0.334 -14.961 1 96.5 92 TRP A CA 1
ATOM 753 C C . TRP A 1 92 ? -5.383 -1.206 -16.047 1 96.5 92 TRP A C 1
ATOM 755 O O . TRP A 1 92 ? -5.707 -2.389 -16.156 1 96.5 92 TRP A O 1
ATOM 765 N N . GLU A 1 93 ? -4.492 -0.647 -16.766 1 93.75 93 GLU A N 1
ATOM 766 C CA . GLU A 1 93 ? -3.807 -1.391 -17.812 1 93.75 93 GLU A CA 1
ATOM 767 C C . GLU A 1 93 ? -3.037 -2.578 -17.234 1 93.75 93 GLU A C 1
ATOM 769 O O . GLU A 1 93 ? -3.037 -3.664 -17.828 1 93.75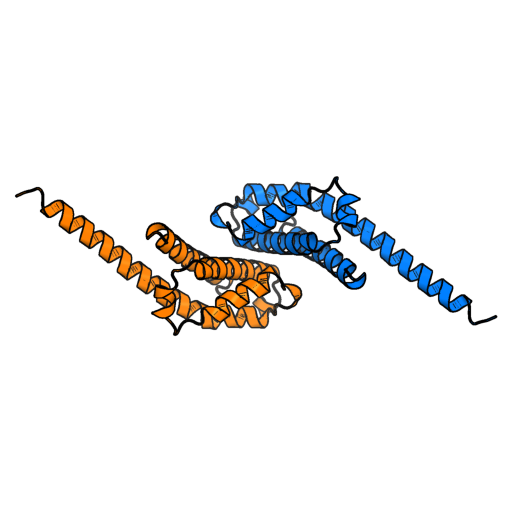 93 GLU A O 1
ATOM 774 N N . THR A 1 94 ? -2.396 -2.324 -16.156 1 93.25 94 THR A N 1
ATOM 775 C CA . THR A 1 94 ? -1.604 -3.357 -15.492 1 93.25 94 THR A CA 1
ATOM 776 C C . THR A 1 94 ? -2.482 -4.535 -15.078 1 93.25 94 THR A C 1
ATOM 778 O O . THR A 1 94 ? -2.139 -5.691 -15.328 1 93.25 94 THR A O 1
ATOM 781 N N . ILE A 1 95 ? -3.621 -4.297 -14.523 1 92.88 95 ILE A N 1
ATOM 782 C CA . ILE A 1 95 ? -4.438 -5.379 -13.984 1 92.88 95 ILE A CA 1
ATOM 783 C C . ILE A 1 95 ? -5.168 -6.086 -15.125 1 92.88 95 ILE A C 1
ATOM 785 O O . ILE A 1 95 ? -5.59 -7.234 -14.984 1 92.88 95 ILE A O 1
ATOM 789 N N . GLY A 1 96 ? -5.289 -5.5 -16.234 1 89.69 96 GLY A N 1
ATOM 790 C CA . GLY A 1 96 ? -5.973 -6.098 -17.375 1 89.69 96 GLY A CA 1
ATOM 791 C C . GLY A 1 96 ? -5.055 -6.918 -18.25 1 89.69 96 GLY A C 1
ATOM 792 O O . GLY A 1 96 ? -5.516 -7.777 -19.016 1 89.69 96 GLY A O 1
ATOM 793 N N . SER A 1 97 ? -3.838 -6.711 -18.25 1 85.94 97 SER A N 1
ATOM 794 C CA . SER A 1 97 ? -2.938 -7.371 -19.188 1 85.94 97 SER A CA 1
ATOM 795 C C . SER A 1 97 ? -1.86 -8.164 -18.453 1 85.94 97 SER A C 1
ATOM 797 O O . SER A 1 97 ? -1.858 -9.398 -18.5 1 85.94 97 SER A O 1
ATOM 799 N N . ALA A 1 98 ? -1.049 -7.551 -17.656 1 83.88 98 ALA A N 1
ATOM 800 C CA . ALA A 1 98 ? 0.13 -8.156 -17.047 1 83.88 98 ALA A CA 1
ATOM 801 C C . ALA A 1 98 ? -0.267 -9.148 -15.953 1 83.88 98 ALA A C 1
ATOM 803 O O . ALA A 1 98 ? 0.353 -10.203 -15.812 1 83.88 98 ALA A O 1
ATOM 804 N N . LEU A 1 99 ? -1.346 -8.859 -15.305 1 90.25 99 LEU A N 1
ATOM 805 C CA . LEU A 1 99 ? -1.715 -9.641 -14.125 1 90.25 99 LEU A CA 1
ATOM 806 C C . LEU A 1 99 ? -2.207 -11.031 -14.523 1 90.25 99 LEU A C 1
ATOM 808 O O . LEU A 1 99 ? -1.812 -12.031 -13.922 1 90.25 99 LEU A O 1
ATOM 812 N N . PRO A 1 100 ? -2.963 -11.172 -15.594 1 89.44 100 PRO A N 1
ATOM 813 C CA . PRO A 1 100 ? -3.432 -12.5 -15.984 1 89.44 100 PRO A CA 1
ATOM 814 C C . PRO A 1 100 ? -2.287 -13.438 -16.359 1 89.44 100 PRO A C 1
ATOM 816 O O . PRO A 1 100 ? -2.328 -14.633 -16.047 1 89.44 100 PRO A O 1
ATOM 819 N N . GLU A 1 101 ? -1.302 -12.93 -17.047 1 90.44 101 GLU A N 1
ATOM 820 C CA . GLU A 1 101 ? -0.151 -13.75 -17.406 1 90.44 101 GLU A CA 1
ATOM 821 C C . GLU A 1 101 ? 0.579 -14.25 -16.156 1 90.44 101 GLU A C 1
ATOM 823 O O . GLU A 1 101 ? 0.995 -15.406 -16.094 1 90.44 101 GLU A O 1
ATOM 828 N N . LEU A 1 102 ? 0.756 -13.414 -15.203 1 93.06 102 LEU A N 1
ATOM 829 C CA . LEU A 1 102 ? 1.398 -13.781 -13.945 1 93.06 102 LEU A CA 1
ATOM 830 C C . LEU A 1 102 ? 0.602 -14.867 -13.227 1 93.06 102 LEU A C 1
ATOM 832 O O . LEU A 1 102 ? 1.175 -15.844 -12.742 1 93.06 102 LEU A O 1
ATOM 836 N N . VAL A 1 103 ? -0.661 -14.703 -13.234 1 93.19 103 VAL A N 1
ATOM 837 C CA . VAL A 1 103 ? -1.541 -15.648 -12.562 1 93.19 103 VAL A CA 1
ATOM 838 C C . VAL A 1 103 ? -1.411 -17.031 -13.211 1 93.19 103 VAL A C 1
ATOM 840 O O . VAL A 1 103 ? -1.297 -18.047 -12.523 1 93.19 103 VAL A O 1
ATOM 843 N N . SER A 1 104 ? -1.442 -17.047 -14.516 1 93.44 104 SER A N 1
ATOM 844 C CA . SER A 1 104 ? -1.33 -18.297 -15.242 1 93.44 104 SER A CA 1
ATOM 845 C C . SER A 1 104 ? -0.037 -19.031 -14.898 1 93.44 104 SER A C 1
ATOM 847 O O . SER A 1 104 ? -0.051 -20.234 -14.617 1 93.44 104 SER A O 1
ATOM 849 N N . LEU A 1 105 ? 1.005 -18.344 -14.883 1 92.31 105 LEU A N 1
ATOM 850 C CA . LEU A 1 105 ? 2.301 -18.938 -14.562 1 92.31 105 LEU A CA 1
ATOM 851 C C . LEU A 1 105 ? 2.307 -19.484 -13.141 1 92.31 105 LEU A C 1
ATOM 853 O O . LEU A 1 105 ? 2.75 -20.609 -12.914 1 92.31 105 LEU A O 1
ATOM 857 N N . ILE A 1 106 ? 1.861 -18.719 -12.18 1 94.38 106 ILE A N 1
ATOM 858 C CA . ILE A 1 106 ? 1.922 -19.109 -10.773 1 94.38 106 ILE A CA 1
ATOM 859 C C . ILE A 1 106 ? 1.007 -20.297 -10.531 1 94.38 106 ILE A C 1
ATOM 861 O O . ILE A 1 106 ? 1.371 -21.234 -9.812 1 94.38 106 ILE A O 1
ATOM 865 N N . CYS A 1 107 ? -0.141 -20.25 -11.133 1 91.69 107 CYS A N 1
ATOM 866 C CA . CYS A 1 107 ? -1.058 -21.375 -11 1 91.69 107 CYS A CA 1
ATOM 867 C C . CYS A 1 107 ? -0.419 -22.656 -11.516 1 91.69 107 CYS A C 1
ATOM 869 O O . CYS A 1 107 ? -0.521 -23.703 -10.883 1 91.69 107 CYS A O 1
ATOM 871 N N . GLU A 1 108 ? 0.173 -22.594 -12.648 1 91.06 108 GLU A N 1
ATOM 872 C CA . GLU A 1 108 ? 0.854 -23.75 -13.219 1 91.06 108 GLU A CA 1
ATOM 873 C C . GLU A 1 108 ? 1.967 -24.25 -12.297 1 91.06 108 GLU A C 1
ATOM 875 O O . GLU A 1 108 ? 2.146 -25.453 -12.133 1 91.06 108 GLU A O 1
ATOM 880 N N . THR A 1 109 ? 2.691 -23.344 -11.75 1 90.75 109 THR A N 1
ATOM 881 C CA . THR A 1 109 ? 3.801 -23.688 -10.867 1 90.75 109 THR A CA 1
ATOM 882 C C . THR A 1 109 ? 3.289 -24.359 -9.602 1 90.75 109 THR A C 1
ATOM 884 O O . THR A 1 109 ? 3.842 -25.375 -9.164 1 90.75 109 THR A O 1
ATOM 887 N N . VAL A 1 110 ? 2.268 -23.812 -9.008 1 89.25 110 VAL A N 1
ATOM 888 C CA . VAL A 1 110 ? 1.695 -24.375 -7.781 1 89.25 110 VAL A CA 1
ATOM 889 C C . VAL A 1 110 ? 1.121 -25.75 -8.055 1 89.25 110 VAL A C 1
ATOM 891 O O . VAL A 1 110 ? 1.297 -26.672 -7.254 1 89.25 110 VAL A O 1
ATOM 894 N N . ALA A 1 111 ? 0.503 -25.891 -9.164 1 86.75 111 ALA A N 1
ATOM 895 C CA . ALA A 1 111 ? -0.086 -27.172 -9.539 1 86.75 111 ALA A CA 1
ATOM 896 C C . ALA A 1 111 ? 0.99 -28.234 -9.711 1 86.75 111 ALA A C 1
ATOM 898 O O . ALA A 1 111 ? 0.811 -29.375 -9.289 1 86.75 111 ALA A O 1
ATOM 899 N N . THR A 1 112 ? 1.975 -27.891 -10.281 1 85.75 112 THR A N 1
ATOM 900 C CA . THR A 1 112 ? 3.053 -28.828 -10.562 1 85.75 112 THR A CA 1
ATOM 901 C C . THR A 1 112 ? 3.766 -29.234 -9.273 1 85.75 112 THR A C 1
ATOM 903 O O . THR A 1 112 ? 4.168 -30.391 -9.117 1 85.75 112 THR A O 1
ATOM 906 N N . ARG A 1 113 ? 3.898 -28.344 -8.328 1 83.38 113 ARG A N 1
ATOM 907 C CA . ARG A 1 113 ? 4.582 -28.625 -7.07 1 83.38 113 ARG A CA 1
ATOM 908 C C . ARG A 1 113 ? 3.699 -29.453 -6.141 1 83.38 113 ARG A C 1
ATOM 910 O O . ARG A 1 113 ? 4.203 -30.234 -5.328 1 83.38 113 ARG A O 1
ATOM 917 N N . SER A 1 114 ? 2.471 -29.109 -6.047 1 77.31 114 SER A N 1
ATOM 918 C CA . SER A 1 114 ? 1.553 -29.891 -5.23 1 77.31 114 SER A CA 1
ATOM 919 C C . SER A 1 114 ? 1.533 -31.344 -5.672 1 77.31 114 SER A C 1
ATOM 921 O O . SER A 1 114 ? 1.363 -32.25 -4.848 1 77.31 114 SER A O 1
ATOM 923 N N . GLN A 1 115 ? 1.652 -31.625 -6.852 1 71.56 115 GLN A N 1
ATOM 924 C CA . GLN A 1 115 ? 1.679 -33 -7.387 1 71.56 115 GLN A CA 1
ATOM 925 C C . GLN A 1 115 ? 2.986 -33.688 -7.039 1 71.56 115 GLN A C 1
ATOM 927 O O . GLN A 1 115 ? 2.998 -34.906 -6.758 1 71.56 115 GLN A O 1
ATOM 932 N N . SER A 1 116 ? 4.023 -32.906 -6.961 1 67.44 116 SER A N 1
ATOM 933 C CA . SER A 1 116 ? 5.309 -33.531 -6.648 1 67.44 116 SER A CA 1
ATOM 934 C C . SER A 1 116 ? 5.391 -33.906 -5.176 1 67.44 116 SER A C 1
ATOM 936 O O . SER A 1 116 ? 6.035 -34.906 -4.824 1 67.44 116 SER A O 1
ATOM 938 N N . ASP A 1 117 ? 4.801 -33.156 -4.301 1 62.28 117 ASP A N 1
ATOM 939 C CA . ASP A 1 117 ? 4.785 -33.5 -2.881 1 62.28 117 ASP A CA 1
ATOM 940 C C . ASP A 1 117 ? 3.934 -34.719 -2.621 1 62.28 117 ASP A C 1
ATOM 942 O O . ASP A 1 117 ? 4.23 -35.5 -1.715 1 62.28 117 ASP A O 1
ATOM 946 N N . THR A 1 118 ? 2.877 -34.812 -3.307 1 58.72 118 THR A N 1
ATOM 947 C CA . THR A 1 118 ? 2.016 -36 -3.15 1 58.72 118 THR A CA 1
ATOM 948 C C . THR A 1 118 ? 2.709 -37.25 -3.666 1 58.72 118 THR A C 1
ATOM 950 O O . THR A 1 118 ? 2.582 -38.312 -3.072 1 58.72 118 THR A O 1
ATOM 953 N N . ASP A 1 119 ? 3.471 -37.094 -4.699 1 57.47 119 ASP A N 1
ATOM 954 C CA . ASP A 1 119 ? 4.156 -38.281 -5.242 1 57.47 119 ASP A CA 1
ATOM 955 C C . ASP A 1 119 ? 5.289 -38.719 -4.324 1 57.47 119 ASP A C 1
ATOM 957 O O . ASP A 1 119 ? 5.488 -39.906 -4.117 1 57.47 119 ASP A O 1
ATOM 961 N N . ASP A 1 120 ? 6.004 -37.781 -3.699 1 55.59 120 ASP A N 1
ATOM 962 C CA . ASP A 1 120 ? 7.086 -38.156 -2.791 1 55.59 120 ASP A CA 1
ATOM 963 C C . ASP A 1 120 ? 6.531 -38.781 -1.511 1 55.59 120 ASP A C 1
ATOM 965 O O . ASP A 1 120 ? 7.219 -39.562 -0.844 1 55.59 120 ASP A O 1
ATOM 969 N N . SER A 1 121 ? 5.457 -38.312 -1.064 1 57.41 121 SER A N 1
ATOM 970 C CA . SER A 1 121 ? 4.867 -38.906 0.13 1 57.41 121 SER A CA 1
ATOM 971 C C . SER A 1 121 ? 4.414 -40.344 -0.131 1 57.41 121 SER A C 1
ATOM 973 O O . SER A 1 121 ? 4.441 -41.188 0.771 1 57.41 121 SER A O 1
ATOM 975 N N . GLU A 1 122 ? 4.016 -40.688 -1.329 1 56.44 122 GLU A N 1
ATOM 976 C CA . GLU A 1 122 ? 3.596 -42.031 -1.66 1 56.44 122 GLU A CA 1
ATOM 977 C C . GLU A 1 122 ? 4.797 -42.969 -1.792 1 56.44 122 GLU A C 1
ATOM 979 O O . GLU A 1 122 ? 4.672 -44.188 -1.6 1 56.44 122 GLU A O 1
ATOM 984 N N . ARG A 1 123 ? 5.965 -42.469 -2.133 1 59.03 123 ARG A N 1
ATOM 985 C CA . ARG A 1 123 ? 7.133 -43.344 -2.262 1 59.03 123 ARG A CA 1
ATOM 986 C C . ARG A 1 123 ? 7.688 -43.719 -0.892 1 59.03 123 ARG A C 1
ATOM 988 O O . ARG A 1 123 ? 8.211 -44.812 -0.709 1 59.03 123 ARG A O 1
ATOM 995 N N . SER A 1 124 ? 7.641 -42.812 0.034 1 57.47 124 SER A N 1
ATOM 996 C CA . SER A 1 124 ? 8.234 -43.094 1.339 1 57.47 124 SER A CA 1
ATOM 997 C C . SER A 1 124 ? 7.453 -44.188 2.074 1 57.47 124 SER A C 1
ATOM 999 O O . SER A 1 124 ? 7.977 -44.812 3 1 57.47 124 SER A O 1
ATOM 1001 N N . ASP A 1 125 ? 6.203 -44.281 1.828 1 57.91 125 ASP A N 1
ATOM 1002 C CA . ASP A 1 125 ? 5.414 -45.281 2.557 1 57.91 125 ASP A CA 1
ATOM 1003 C C . ASP A 1 125 ? 5.645 -46.656 2 1 57.91 125 ASP A C 1
ATOM 1005 O O . ASP A 1 125 ? 5.344 -47.656 2.664 1 57.91 125 ASP A O 1
ATOM 1009 N N . SER A 1 126 ? 6.145 -46.719 0.758 1 54.72 126 SER A N 1
ATOM 1010 C CA . SER A 1 126 ? 6.227 -48.062 0.188 1 54.72 126 SER A CA 1
ATOM 1011 C C . SER A 1 126 ? 7.512 -48.75 0.613 1 54.72 126 SER A C 1
ATOM 1013 O O . SER A 1 126 ? 7.707 -49.938 0.321 1 54.72 126 SER A O 1
ATOM 1015 N N . GLY A 1 127 ? 8.5 -47.969 1.281 1 50.81 127 GLY A N 1
ATOM 1016 C CA . GLY A 1 127 ? 9.781 -48.594 1.592 1 50.81 127 GLY A CA 1
ATOM 1017 C C . GLY A 1 127 ? 9.734 -49.469 2.822 1 50.81 127 GLY A C 1
ATOM 1018 O O . GLY A 1 127 ? 10.734 -50.094 3.182 1 50.81 127 GLY A O 1
ATOM 1019 N N . SER A 1 128 ? 8.859 -49.156 3.744 1 53 128 SER A N 1
ATOM 1020 C CA . SER A 1 128 ? 9.078 -49.812 5.02 1 53 128 SER A CA 1
ATOM 1021 C C . SER A 1 128 ? 8.547 -51.25 4.992 1 53 128 SER A C 1
ATOM 1023 O O . SER A 1 128 ? 8.656 -51.969 5.977 1 53 128 SER A O 1
ATOM 1025 N N . SER A 1 129 ? 7.66 -51.531 3.98 1 47.62 129 SER A N 1
ATOM 1026 C CA . SER A 1 129 ? 7.078 -52.875 4.18 1 47.62 129 SER A CA 1
ATOM 1027 C C . SER A 1 129 ? 7.988 -53.969 3.635 1 47.62 129 SER A C 1
ATOM 1029 O O . SER A 1 129 ? 7.609 -55.125 3.596 1 47.62 129 SER A O 1
ATOM 1031 N N . ALA A 1 130 ? 9.281 -53.719 3.248 1 37.28 130 ALA A N 1
ATOM 1032 C CA . ALA A 1 130 ? 10.047 -54.906 2.887 1 37.28 130 ALA A CA 1
ATOM 1033 C C . ALA A 1 130 ? 10.672 -55.531 4.121 1 37.28 130 ALA A C 1
ATOM 1035 O O . ALA A 1 130 ? 11.062 -54.844 5.062 1 37.28 130 ALA A O 1
ATOM 1036 N N . MET B 1 1 ? 15.352 19.719 3.682 1 70.44 1 MET B N 1
ATOM 1037 C CA . MET B 1 1 ? 14.156 19.641 2.848 1 70.44 1 MET B CA 1
ATOM 1038 C C . MET B 1 1 ? 13.625 21.031 2.521 1 70.44 1 MET B C 1
ATOM 1040 O O . MET B 1 1 ? 13.648 21.922 3.373 1 70.44 1 MET B O 1
ATOM 1044 N N . SER B 1 2 ? 13.289 21.203 1.213 1 83.94 2 SER B N 1
ATOM 1045 C CA . SER B 1 2 ? 12.734 22.5 0.842 1 83.94 2 SER B CA 1
ATOM 1046 C C . SER B 1 2 ? 11.375 22.719 1.487 1 83.94 2 SER B C 1
ATOM 1048 O O . SER B 1 2 ? 10.703 21.766 1.881 1 83.94 2 SER B O 1
ATOM 1050 N N . GLU B 1 3 ? 11.07 23.906 1.701 1 83.25 3 GLU B N 1
ATOM 1051 C CA . GLU B 1 3 ? 9.758 24.281 2.24 1 83.25 3 GLU B CA 1
ATOM 1052 C C . GLU B 1 3 ? 8.633 23.734 1.376 1 83.25 3 GLU B C 1
ATOM 1054 O O . GLU B 1 3 ? 7.605 23.281 1.896 1 83.25 3 GLU B O 1
ATOM 1059 N N . ARG B 1 4 ? 8.852 23.719 0.163 1 82.25 4 ARG B N 1
ATOM 1060 C CA . ARG B 1 4 ? 7.848 23.219 -0.766 1 82.25 4 ARG B CA 1
ATOM 1061 C C . ARG B 1 4 ? 7.609 21.734 -0.562 1 82.25 4 ARG B C 1
ATOM 1063 O O . ARG B 1 4 ? 6.461 21.281 -0.538 1 82.25 4 ARG B O 1
ATOM 1070 N N . LEU B 1 5 ? 8.695 21.062 -0.382 1 88.75 5 LEU B N 1
ATOM 1071 C CA . LEU B 1 5 ? 8.586 19.625 -0.177 1 88.75 5 LEU B CA 1
ATOM 1072 C C . LEU B 1 5 ? 7.898 19.312 1.149 1 88.75 5 LEU B C 1
ATOM 1074 O O . LEU B 1 5 ? 7.113 18.375 1.241 1 88.75 5 LEU B O 1
ATOM 1078 N N . PHE B 1 6 ? 8.234 20.188 2.096 1 92.5 6 PHE B N 1
ATOM 1079 C CA . PHE B 1 6 ? 7.594 20.062 3.4 1 92.5 6 PHE B CA 1
ATOM 1080 C C . PHE B 1 6 ? 6.082 20.203 3.281 1 92.5 6 PHE B C 1
ATOM 1082 O O . PHE B 1 6 ? 5.328 19.375 3.779 1 92.5 6 PHE B O 1
ATOM 1089 N N . ASP B 1 7 ? 5.633 21.156 2.613 1 92.25 7 ASP B N 1
ATOM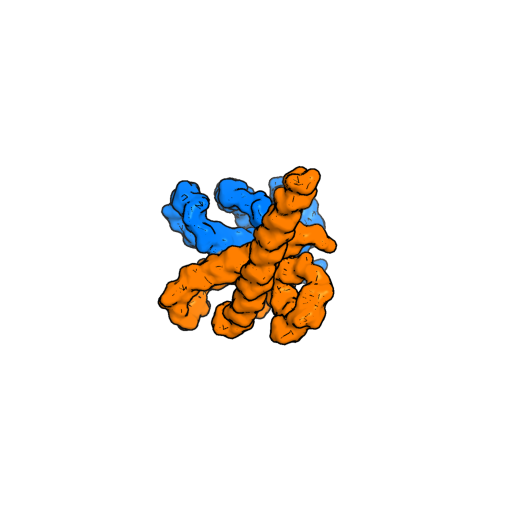 1090 C CA . ASP B 1 7 ? 4.207 21.422 2.439 1 92.25 7 ASP B CA 1
ATOM 1091 C C . ASP B 1 7 ? 3.527 20.297 1.676 1 92.25 7 ASP B C 1
ATOM 1093 O O . ASP B 1 7 ? 2.391 19.922 1.983 1 92.25 7 ASP B O 1
ATOM 1097 N N . LEU B 1 8 ? 4.25 19.797 0.748 1 93.12 8 LEU B N 1
ATOM 1098 C CA . LEU B 1 8 ? 3.689 18.719 -0.05 1 93.12 8 LEU B CA 1
ATOM 1099 C C . LEU B 1 8 ? 3.461 17.469 0.805 1 93.12 8 LEU B C 1
ATOM 1101 O O . LEU B 1 8 ? 2.447 16.781 0.651 1 93.12 8 LEU B O 1
ATOM 1105 N N . ARG B 1 9 ? 4.398 17.25 1.699 1 95.69 9 ARG B N 1
ATOM 1106 C CA . ARG B 1 9 ? 4.254 16.094 2.586 1 95.69 9 ARG B CA 1
ATOM 1107 C C . ARG B 1 9 ? 3.078 16.281 3.539 1 95.69 9 ARG B C 1
ATOM 1109 O O . ARG B 1 9 ? 2.338 15.344 3.814 1 95.69 9 ARG B O 1
ATOM 1116 N N . LEU B 1 10 ? 2.91 17.453 4.043 1 95.88 10 LEU B N 1
ATOM 1117 C CA . LEU B 1 10 ? 1.779 17.734 4.922 1 95.88 10 LEU B CA 1
ATOM 1118 C C . LEU B 1 10 ? 0.458 17.531 4.188 1 95.88 10 LEU B C 1
ATOM 1120 O O . LEU B 1 10 ? -0.482 16.953 4.734 1 95.88 10 LEU B O 1
ATOM 1124 N N . LEU B 1 11 ? 0.424 17.984 2.975 1 94.94 11 LEU B N 1
ATOM 1125 C CA . LEU B 1 11 ? -0.788 17.844 2.176 1 94.94 11 LEU B CA 1
ATOM 1126 C C . LEU B 1 11 ? -1.066 16.375 1.866 1 94.94 11 LEU B C 1
ATOM 1128 O O . LEU B 1 11 ? -2.223 15.945 1.864 1 94.94 11 LEU B O 1
ATOM 1132 N N . ASP B 1 12 ? -0.02 15.633 1.618 1 96.69 12 ASP B N 1
ATOM 1133 C CA . ASP B 1 12 ? -0.177 14.203 1.38 1 96.69 12 ASP B CA 1
ATOM 1134 C C . ASP B 1 12 ? -0.841 13.516 2.572 1 96.69 12 ASP B C 1
ATOM 1136 O O . ASP B 1 12 ? -1.722 12.672 2.396 1 96.69 12 ASP B O 1
ATOM 1140 N N . ILE B 1 13 ? -0.358 13.867 3.715 1 97 13 ILE B N 1
ATOM 1141 C CA . ILE B 1 13 ? -0.899 13.289 4.938 1 97 13 ILE B CA 1
ATOM 1142 C C . ILE B 1 13 ? -2.377 13.648 5.07 1 97 13 ILE B C 1
ATOM 1144 O O . ILE B 1 13 ? -3.213 12.781 5.332 1 97 13 ILE B O 1
ATOM 1148 N N . LEU B 1 14 ? -2.721 14.883 4.836 1 96.25 14 LEU B N 1
ATOM 1149 C CA . LEU B 1 14 ? -4.102 15.336 4.969 1 96.25 14 LEU B CA 1
ATOM 1150 C C . LEU B 1 14 ? -4.996 14.664 3.932 1 96.25 14 LEU B C 1
ATOM 1152 O O . LEU B 1 14 ? -6.102 14.227 4.25 1 96.25 14 LEU B O 1
ATOM 1156 N N . ASP B 1 15 ? -4.531 14.562 2.725 1 96.62 15 ASP B N 1
ATOM 1157 C CA . ASP B 1 15 ? -5.309 13.93 1.658 1 96.62 15 ASP B CA 1
ATOM 1158 C C . ASP B 1 15 ? -5.594 12.469 1.977 1 96.62 15 ASP B C 1
ATOM 1160 O O . ASP B 1 15 ? -6.73 12.008 1.836 1 96.62 15 ASP B O 1
ATOM 1164 N N . ALA B 1 16 ? -4.566 11.758 2.385 1 97.69 16 ALA B N 1
ATOM 1165 C CA . ALA B 1 16 ? -4.723 10.336 2.707 1 97.69 16 ALA B CA 1
ATOM 1166 C C . ALA B 1 16 ? -5.676 10.148 3.883 1 97.69 16 ALA B C 1
ATOM 1168 O O . ALA B 1 16 ? -6.508 9.234 3.871 1 97.69 16 ALA B O 1
ATOM 1169 N N . THR B 1 17 ? -5.531 11 4.879 1 96.88 17 THR B N 1
ATOM 1170 C CA . THR B 1 17 ? -6.426 10.891 6.027 1 96.88 17 THR B CA 1
ATOM 1171 C C . THR B 1 17 ? -7.867 11.188 5.621 1 96.88 17 THR B C 1
ATOM 1173 O O . THR B 1 17 ? -8.797 10.547 6.109 1 96.88 17 THR B O 1
ATOM 1176 N N . GLU B 1 18 ? -8.023 12.164 4.801 1 95.75 18 GLU B N 1
ATOM 1177 C CA . GLU B 1 18 ? -9.359 12.492 4.32 1 95.75 18 GLU B CA 1
ATOM 1178 C C . GLU B 1 18 ? -9.977 11.32 3.557 1 95.75 18 GLU B C 1
ATOM 1180 O O . GLU B 1 18 ? -11.164 11.031 3.711 1 95.75 18 GLU B O 1
ATOM 1185 N N . ARG B 1 19 ? -9.234 10.672 2.732 1 97.69 19 ARG B N 1
ATOM 1186 C CA . ARG B 1 19 ? -9.719 9.492 2.016 1 97.69 19 ARG B CA 1
ATOM 1187 C C . ARG B 1 19 ? -10.172 8.406 2.986 1 97.69 19 ARG B C 1
ATOM 1189 O O . ARG B 1 19 ? -11.266 7.859 2.842 1 97.69 19 ARG B O 1
ATOM 1196 N N . ILE B 1 20 ? -9.344 8.148 3.973 1 98.19 20 ILE B N 1
ATOM 1197 C CA . ILE B 1 20 ? -9.68 7.129 4.957 1 98.19 20 ILE B CA 1
ATOM 1198 C C . ILE B 1 20 ? -11 7.477 5.633 1 98.19 20 ILE B C 1
ATOM 1200 O O . ILE B 1 20 ? -11.883 6.629 5.762 1 98.19 20 ILE B O 1
ATOM 1204 N N . GLN B 1 21 ? -11.086 8.727 6.047 1 95.56 21 GLN B N 1
ATOM 1205 C CA . GLN B 1 21 ? -12.297 9.164 6.727 1 95.56 21 GLN B CA 1
ATOM 1206 C C . GLN B 1 21 ? -13.523 9 5.828 1 95.56 21 GLN B C 1
ATOM 1208 O O . GLN B 1 21 ? -14.578 8.562 6.289 1 95.56 21 GLN B O 1
ATOM 1213 N N . GLN B 1 22 ? -13.375 9.312 4.605 1 96.88 22 GLN B N 1
ATOM 1214 C CA . GLN B 1 22 ? -14.469 9.156 3.656 1 96.88 22 GLN B CA 1
ATOM 1215 C C . GLN B 1 22 ? -14.844 7.688 3.482 1 96.88 22 GLN B C 1
ATOM 1217 O O . GLN B 1 22 ? -16.031 7.344 3.422 1 96.88 22 GLN B O 1
ATOM 1222 N N . TYR B 1 23 ? -13.875 6.848 3.379 1 97.94 23 TYR B N 1
ATOM 1223 C CA . TYR B 1 23 ? -14.109 5.426 3.166 1 97.94 23 TYR B CA 1
ATOM 1224 C C . TYR B 1 23 ? -14.891 4.82 4.328 1 97.94 23 TYR B C 1
ATOM 1226 O O . TYR B 1 23 ? -15.742 3.959 4.125 1 97.94 23 TYR B O 1
ATOM 1234 N N . ILE B 1 24 ? -14.586 5.289 5.516 1 96.81 24 ILE B N 1
ATOM 1235 C CA . ILE B 1 24 ? -15.125 4.582 6.672 1 96.81 24 ILE B CA 1
ATOM 1236 C C . ILE B 1 24 ? -16.328 5.34 7.238 1 96.81 24 ILE B C 1
ATOM 1238 O O . ILE B 1 24 ? -16.812 5.016 8.32 1 96.81 24 ILE B O 1
ATOM 1242 N N . GLU B 1 25 ? -16.641 6.398 6.57 1 95.81 25 GLU B N 1
ATOM 1243 C CA . GLU B 1 25 ? -17.797 7.164 7.027 1 95.81 25 GLU B CA 1
ATOM 1244 C C . GLU B 1 25 ? -19.031 6.281 7.148 1 95.81 25 GLU B C 1
ATOM 1246 O O . GLU B 1 25 ? -19.406 5.605 6.191 1 95.81 25 GLU B O 1
ATOM 1251 N N . GLY B 1 26 ? -19.562 6.211 8.375 1 96.06 26 GLY B N 1
ATOM 1252 C CA . GLY B 1 26 ? -20.797 5.465 8.617 1 96.06 26 GLY B CA 1
ATOM 1253 C C . GLY B 1 26 ? -20.578 3.967 8.688 1 96.06 26 GLY B C 1
ATOM 1254 O O . GLY B 1 26 ? -21.531 3.195 8.711 1 96.06 26 GLY B O 1
ATOM 1255 N N . VAL B 1 27 ? -19.344 3.557 8.672 1 97 27 VAL B N 1
ATOM 1256 C CA . VAL B 1 27 ? -19.031 2.131 8.695 1 97 27 VAL B CA 1
ATOM 1257 C C . VAL B 1 27 ? -18.812 1.675 10.133 1 97 27 VAL B C 1
ATOM 1259 O O . VAL B 1 27 ? -18.016 2.273 10.859 1 97 27 VAL B O 1
ATOM 1262 N N . ALA B 1 28 ? -19.531 0.611 10.531 1 97.31 28 ALA B N 1
ATOM 1263 C CA . ALA B 1 28 ? -19.312 0.027 11.859 1 97.31 28 ALA B CA 1
ATOM 1264 C C . ALA B 1 28 ? -18.078 -0.856 11.875 1 97.31 28 ALA B C 1
ATOM 1266 O O . ALA B 1 28 ? -17.656 -1.365 10.836 1 97.31 28 ALA B O 1
ATOM 1267 N N . GLU B 1 29 ? -17.547 -1.025 13.07 1 96.81 29 GLU B N 1
ATOM 1268 C CA . GLU B 1 29 ? -16.328 -1.831 13.211 1 96.81 29 GLU B CA 1
ATOM 1269 C C . GLU B 1 29 ? -16.531 -3.223 12.617 1 96.81 29 GLU B C 1
ATOM 1271 O O . GLU B 1 29 ? -15.688 -3.701 11.852 1 96.81 29 GLU B O 1
ATOM 1276 N N . ALA B 1 30 ? -17.578 -3.811 12.961 1 97.88 30 ALA B N 1
ATOM 1277 C CA . ALA B 1 30 ? -17.844 -5.172 12.5 1 97.88 30 ALA B CA 1
ATOM 1278 C C . ALA B 1 30 ? -17.906 -5.234 10.977 1 97.88 30 ALA B C 1
ATOM 1280 O O . ALA B 1 30 ? -17.422 -6.195 10.367 1 97.88 30 ALA B O 1
ATOM 1281 N N . GLU B 1 31 ? -18.516 -4.273 10.406 1 98.06 31 GLU B N 1
ATOM 1282 C CA . GLU B 1 31 ? -18.594 -4.199 8.953 1 98.06 31 GLU B CA 1
ATOM 1283 C C . GLU B 1 31 ? -17.203 -3.986 8.336 1 98.06 31 GLU B C 1
ATOM 1285 O O . GLU B 1 31 ? -16.859 -4.617 7.336 1 98.06 31 GLU B O 1
ATOM 1290 N N . PHE B 1 32 ? -16.484 -3.154 8.938 1 98.12 32 PHE B N 1
ATOM 1291 C CA . PHE B 1 32 ? -15.141 -2.881 8.453 1 98.12 32 PHE B CA 1
ATOM 1292 C C . PHE B 1 32 ? -14.289 -4.148 8.461 1 98.12 32 PHE B C 1
ATOM 1294 O O . PHE B 1 32 ? -13.617 -4.457 7.477 1 98.12 32 PHE B O 1
ATOM 1301 N N . LEU B 1 33 ? -14.375 -4.879 9.492 1 97.75 33 LEU B N 1
ATOM 1302 C CA . LEU B 1 33 ? -13.492 -6.02 9.711 1 97.75 33 LEU B CA 1
ATOM 1303 C C . LEU B 1 33 ? -13.797 -7.137 8.719 1 97.75 33 LEU B C 1
ATOM 1305 O O . LEU B 1 33 ? -12.984 -8.047 8.539 1 97.75 33 LEU B O 1
ATOM 1309 N N . GLU B 1 34 ? -14.875 -7.055 8 1 97.19 34 GLU B N 1
ATOM 1310 C CA . GLU B 1 34 ? -15.258 -8.094 7.051 1 97.19 34 GLU B CA 1
ATOM 1311 C C . GLU B 1 34 ? -15.164 -7.582 5.613 1 97.19 34 GLU B C 1
ATOM 1313 O O . GLU B 1 34 ? -15.453 -8.32 4.668 1 97.19 34 GLU B O 1
ATOM 1318 N N . ASN B 1 35 ? -14.828 -6.387 5.461 1 98 35 ASN B N 1
ATOM 1319 C CA . ASN B 1 35 ? -14.781 -5.758 4.145 1 98 35 ASN B CA 1
ATOM 1320 C C . ASN B 1 35 ? -13.352 -5.594 3.65 1 98 35 ASN B C 1
ATOM 1322 O O . ASN B 1 35 ? -12.742 -4.535 3.838 1 98 35 ASN B O 1
ATOM 1326 N N . ARG B 1 36 ? -12.914 -6.582 2.98 1 97.81 36 ARG B N 1
ATOM 1327 C CA . ARG B 1 36 ? -11.516 -6.641 2.564 1 97.81 36 ARG B CA 1
ATOM 1328 C C . ARG B 1 36 ? -11.172 -5.477 1.64 1 97.81 36 ARG B C 1
ATOM 1330 O O . ARG B 1 36 ? -10.07 -4.93 1.707 1 97.81 36 ARG B O 1
ATOM 1337 N N . LEU B 1 37 ? -12.102 -5.113 0.835 1 98.5 37 LEU B N 1
ATOM 1338 C CA . LEU B 1 37 ? -11.898 -3.977 -0.059 1 98.5 37 LEU B CA 1
ATOM 1339 C C . LEU B 1 37 ? -11.594 -2.709 0.733 1 98.5 37 LEU B C 1
ATOM 1341 O O . LEU B 1 37 ? -10.641 -1.994 0.424 1 98.5 37 LEU B O 1
ATOM 1345 N N . LEU B 1 38 ? -12.383 -2.465 1.729 1 98.5 38 LEU B N 1
ATOM 1346 C CA . LEU B 1 38 ? -12.211 -1.285 2.568 1 98.5 38 LEU B CA 1
ATOM 1347 C C . LEU B 1 38 ? -10.883 -1.342 3.316 1 98.5 38 LEU B C 1
ATOM 1349 O O . LEU B 1 38 ? -10.148 -0.349 3.375 1 98.5 38 LEU B O 1
ATOM 1353 N N . ILE B 1 39 ? -10.578 -2.492 3.814 1 98.44 39 ILE B N 1
ATOM 1354 C CA . ILE B 1 39 ? -9.344 -2.67 4.574 1 98.44 39 ILE B CA 1
ATOM 1355 C C . ILE B 1 39 ? -8.141 -2.389 3.678 1 98.44 39 ILE B C 1
ATOM 1357 O O . ILE B 1 39 ? -7.25 -1.617 4.043 1 98.44 39 ILE B O 1
ATOM 1361 N N . ASP B 1 40 ? -8.164 -2.973 2.525 1 98.69 40 ASP B N 1
ATOM 1362 C CA . ASP B 1 40 ? -7.047 -2.799 1.606 1 98.69 40 ASP B CA 1
ATOM 1363 C C . ASP B 1 40 ? -6.852 -1.326 1.251 1 98.69 40 ASP B C 1
ATOM 1365 O O . ASP B 1 40 ? -5.723 -0.831 1.233 1 98.69 40 ASP B O 1
ATOM 1369 N N . ALA B 1 41 ? -7.918 -0.639 0.987 1 98.81 41 ALA B N 1
ATOM 1370 C CA . ALA B 1 41 ? -7.84 0.774 0.623 1 98.81 41 ALA B CA 1
ATOM 1371 C C . ALA B 1 41 ? -7.316 1.612 1.784 1 98.81 41 ALA B C 1
ATOM 1373 O O . ALA B 1 41 ? -6.48 2.5 1.59 1 98.81 41 ALA B O 1
ATOM 1374 N N . VAL B 1 42 ? -7.801 1.346 2.92 1 98.62 42 VAL B N 1
ATOM 1375 C CA . VAL B 1 42 ? -7.383 2.08 4.109 1 98.62 42 VAL B CA 1
ATOM 1376 C C . VAL B 1 42 ? -5.898 1.842 4.371 1 98.62 42 VAL B C 1
ATOM 1378 O O . VAL B 1 42 ? -5.148 2.785 4.641 1 98.62 42 VAL B O 1
ATOM 1381 N N . VAL B 1 43 ? -5.477 0.616 4.312 1 98.56 43 VAL B N 1
ATOM 1382 C CA . VAL B 1 43 ? -4.09 0.265 4.586 1 98.56 43 VAL B CA 1
ATOM 1383 C C . VAL B 1 43 ? -3.172 0.969 3.588 1 98.56 43 VAL B C 1
ATOM 1385 O O . VAL B 1 43 ? -2.109 1.475 3.961 1 98.56 43 VAL B O 1
ATOM 1388 N N . TYR B 1 44 ? -3.545 1.039 2.361 1 98.56 44 TYR B N 1
ATOM 1389 C CA . TYR B 1 44 ? -2.732 1.737 1.372 1 98.56 44 TYR B CA 1
ATOM 1390 C C . TYR B 1 44 ? -2.553 3.203 1.749 1 98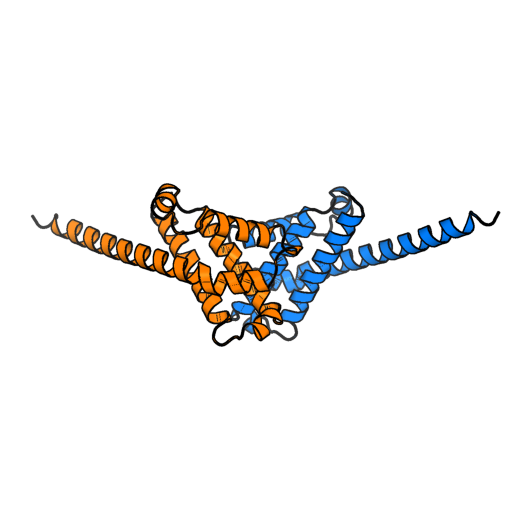.56 44 TYR B C 1
ATOM 1392 O O . TYR B 1 44 ? -1.46 3.758 1.61 1 98.56 44 TYR B O 1
ATOM 1400 N N . ASN B 1 45 ? -3.574 3.803 2.191 1 98.31 45 ASN B N 1
ATOM 1401 C CA . ASN B 1 45 ? -3.469 5.199 2.605 1 98.31 45 ASN B CA 1
ATOM 1402 C C . ASN B 1 45 ? -2.592 5.352 3.844 1 98.31 45 ASN B C 1
ATOM 1404 O O . ASN B 1 45 ? -1.891 6.352 3.994 1 98.31 45 ASN B O 1
ATOM 1408 N N . LEU B 1 46 ? -2.625 4.336 4.711 1 97.56 46 LEU B N 1
ATOM 1409 C CA . LEU B 1 46 ? -1.729 4.355 5.863 1 97.56 46 LEU B CA 1
ATOM 1410 C C . LEU B 1 46 ? -0.273 4.25 5.418 1 97.56 46 LEU B C 1
ATOM 1412 O O . LEU B 1 46 ? 0.608 4.871 6.02 1 97.56 46 LEU B O 1
ATOM 1416 N N . ILE B 1 47 ? -0.026 3.463 4.402 1 98.19 47 ILE B N 1
ATOM 1417 C CA . ILE B 1 47 ? 1.316 3.393 3.836 1 98.19 47 ILE B CA 1
ATOM 1418 C C . ILE B 1 47 ? 1.735 4.77 3.332 1 98.19 47 ILE B C 1
ATOM 1420 O O . ILE B 1 47 ? 2.838 5.238 3.627 1 98.19 47 ILE B O 1
ATOM 1424 N N . GLN B 1 48 ? 0.862 5.445 2.611 1 97.88 48 GLN B N 1
ATOM 1425 C CA . GLN B 1 48 ? 1.16 6.77 2.076 1 97.88 48 GLN B CA 1
ATOM 1426 C C . GLN B 1 48 ? 1.443 7.766 3.197 1 97.88 48 GLN B C 1
ATOM 1428 O O . GLN B 1 48 ? 2.365 8.578 3.096 1 97.88 48 GLN B O 1
ATOM 1433 N N . ILE B 1 49 ? 0.655 7.691 4.227 1 97.44 49 ILE B N 1
ATOM 1434 C CA . ILE B 1 49 ? 0.859 8.562 5.379 1 97.44 49 ILE B CA 1
ATOM 1435 C C . ILE B 1 49 ? 2.23 8.289 5.992 1 97.44 49 ILE B C 1
ATOM 1437 O O . ILE B 1 49 ? 2.992 9.219 6.266 1 97.44 49 ILE B O 1
ATOM 1441 N N . GLY B 1 50 ? 2.502 7.043 6.223 1 96.56 50 GLY B N 1
ATOM 1442 C CA . GLY B 1 50 ? 3.795 6.691 6.789 1 96.56 50 GLY B CA 1
ATOM 1443 C C . GLY B 1 50 ? 4.965 7.152 5.938 1 96.56 50 GLY B C 1
ATOM 1444 O O . GLY B 1 50 ? 5.984 7.602 6.469 1 96.56 50 GLY B O 1
ATOM 1445 N N . GLU B 1 51 ? 4.836 7.039 4.629 1 96.81 51 GLU B N 1
ATOM 1446 C CA . GLU B 1 51 ? 5.875 7.5 3.711 1 96.81 51 GLU B CA 1
ATOM 1447 C C . GLU B 1 51 ? 6.07 9.008 3.814 1 96.81 51 GLU B C 1
ATOM 1449 O O . GLU B 1 51 ? 7.203 9.492 3.869 1 96.81 51 GLU B O 1
ATOM 1454 N N . ALA B 1 52 ? 4.98 9.734 3.783 1 96.25 52 ALA B N 1
ATOM 1455 C CA . ALA B 1 52 ? 5.051 11.188 3.916 1 96.25 52 ALA B CA 1
ATOM 1456 C C . ALA B 1 52 ? 5.703 11.586 5.234 1 96.25 52 ALA B C 1
ATOM 1458 O O . ALA B 1 52 ? 6.555 12.477 5.27 1 96.25 52 ALA B O 1
ATOM 1459 N N . VAL B 1 53 ? 5.328 10.891 6.27 1 95.88 53 VAL B N 1
ATOM 1460 C CA . VAL B 1 53 ? 5.852 11.164 7.602 1 95.88 53 VAL B CA 1
ATOM 1461 C C . VAL B 1 53 ? 7.355 10.898 7.629 1 95.88 53 VAL B C 1
ATOM 1463 O O . VAL B 1 53 ? 8.117 11.68 8.211 1 95.88 53 VAL B O 1
ATOM 1466 N N . ALA B 1 54 ? 7.707 9.805 7.027 1 94.94 54 ALA B N 1
ATOM 1467 C CA . ALA B 1 54 ? 9.125 9.461 6.996 1 94.94 54 ALA B CA 1
ATOM 1468 C C . ALA B 1 54 ? 9.953 10.578 6.363 1 94.94 54 ALA B C 1
ATOM 1470 O O . ALA B 1 54 ? 11.125 10.742 6.688 1 94.94 54 ALA B O 1
ATOM 1471 N N . ASN B 1 55 ? 9.375 11.344 5.574 1 94.38 55 ASN B N 1
ATOM 1472 C CA . ASN B 1 55 ? 10.102 12.359 4.816 1 94.38 55 ASN B CA 1
ATOM 1473 C C . ASN B 1 55 ? 9.922 13.742 5.426 1 94.38 55 ASN B C 1
ATOM 1475 O O . ASN B 1 55 ? 10.383 14.742 4.863 1 94.38 55 ASN B O 1
ATOM 1479 N N . LEU B 1 56 ? 9.266 13.836 6.527 1 95.5 56 LEU B N 1
ATOM 1480 C CA . LEU B 1 56 ? 9.203 15.102 7.246 1 95.5 56 LEU B CA 1
ATOM 1481 C C . LEU B 1 56 ? 10.547 15.438 7.879 1 95.5 56 LEU B C 1
ATOM 1483 O O . LEU B 1 56 ? 11.305 14.547 8.258 1 95.5 56 LEU B O 1
ATOM 1487 N N . PRO B 1 57 ? 10.781 16.734 8.062 1 95.5 57 PRO B N 1
ATOM 1488 C CA . PRO B 1 57 ? 12.031 17.141 8.719 1 95.5 57 PRO B CA 1
ATOM 1489 C C . PRO B 1 57 ? 12.109 16.656 10.172 1 95.5 57 PRO B C 1
ATOM 1491 O O . PRO B 1 57 ? 11.109 16.672 10.883 1 95.5 57 PRO B O 1
ATOM 1494 N N . GLN B 1 58 ? 13.359 16.266 10.539 1 95.25 58 GLN B N 1
ATOM 1495 C CA . GLN B 1 58 ? 13.555 15.727 11.883 1 95.25 58 GLN B CA 1
ATOM 1496 C C . GLN B 1 58 ? 13.25 16.781 12.945 1 95.25 58 GLN B C 1
ATOM 1498 O O . GLN B 1 58 ? 12.727 16.453 14.016 1 95.25 58 GLN B O 1
ATOM 1503 N N . ASP B 1 59 ? 13.609 18 12.75 1 95.38 59 ASP B N 1
ATOM 1504 C CA . ASP B 1 59 ? 13.359 19.062 13.719 1 95.38 59 ASP B CA 1
ATOM 1505 C C . ASP B 1 59 ? 11.859 19.219 13.977 1 95.38 59 ASP B C 1
ATOM 1507 O O . ASP B 1 59 ? 11.445 19.5 15.102 1 95.38 59 ASP B O 1
ATOM 1511 N N . PHE B 1 60 ? 11.086 19.141 12.953 1 95.62 60 PHE B N 1
ATOM 1512 C CA . PHE B 1 60 ? 9.641 19.203 13.102 1 95.62 60 PHE B CA 1
ATOM 1513 C C . PHE B 1 60 ? 9.133 18.062 13.977 1 95.62 60 PHE B C 1
ATOM 1515 O O . PHE B 1 60 ? 8.312 18.266 14.875 1 95.62 60 PHE B O 1
ATOM 1522 N N . LYS B 1 61 ? 9.609 16.875 13.727 1 95.94 61 LYS B N 1
ATOM 1523 C CA . LYS B 1 61 ? 9.211 15.719 14.508 1 95.94 61 LYS B CA 1
ATOM 1524 C C . LYS B 1 61 ? 9.633 15.867 15.969 1 95.94 61 LYS B C 1
ATOM 1526 O O . LYS B 1 61 ? 8.859 15.547 16.875 1 95.94 61 LYS B O 1
ATOM 1531 N N . ASP B 1 62 ? 10.797 16.359 16.094 1 96.44 62 ASP B N 1
ATOM 1532 C CA . ASP B 1 62 ? 11.305 16.562 17.453 1 96.44 62 ASP B CA 1
ATOM 1533 C C . ASP B 1 62 ? 10.43 17.562 18.219 1 96.44 62 ASP B C 1
ATOM 1535 O O . ASP B 1 62 ? 10.25 17.438 19.422 1 96.44 62 ASP B O 1
ATOM 1539 N N . ALA B 1 63 ? 9.93 18.547 17.516 1 95.56 63 ALA B N 1
ATOM 1540 C CA . ALA B 1 63 ? 9.109 19.594 18.125 1 95.56 63 ALA B CA 1
ATOM 1541 C C . ALA B 1 63 ? 7.715 19.062 18.453 1 95.56 63 ALA B C 1
ATOM 1543 O O . ALA B 1 63 ? 6.973 19.703 19.203 1 95.56 63 ALA B O 1
ATOM 1544 N N . HIS B 1 64 ? 7.309 17.938 17.891 1 95.5 64 HIS B N 1
ATOM 1545 C CA . HIS B 1 64 ? 5.992 17.344 18.109 1 95.5 64 HIS B CA 1
ATOM 1546 C C . HIS B 1 64 ? 6.113 15.883 18.531 1 95.5 64 HIS B C 1
ATOM 1548 O O . HIS B 1 64 ? 5.508 15.008 17.906 1 95.5 64 HIS B O 1
ATOM 1554 N N . ASP B 1 65 ? 6.707 15.688 19.625 1 93.31 65 ASP B N 1
ATOM 1555 C CA . ASP B 1 65 ? 7.062 14.344 20.062 1 93.31 65 ASP B CA 1
ATOM 1556 C C . ASP B 1 65 ? 5.863 13.633 20.688 1 93.31 65 ASP B C 1
ATOM 1558 O O . ASP B 1 65 ? 5.926 12.438 20.984 1 93.31 65 ASP B O 1
ATOM 1562 N N . GLU B 1 66 ? 4.742 14.336 20.781 1 92 66 GLU B N 1
ATOM 1563 C CA . GLU B 1 66 ? 3.506 13.711 21.25 1 92 66 GLU B CA 1
ATOM 1564 C C . GLU B 1 66 ? 2.938 12.758 20.203 1 92 66 GLU B C 1
ATOM 1566 O O . GLU B 1 66 ? 2.131 11.883 20.516 1 92 66 GLU B O 1
ATOM 1571 N N . ILE B 1 67 ? 3.283 13.078 18.938 1 94 67 ILE B N 1
ATOM 1572 C CA . ILE B 1 67 ? 2.873 12.188 17.859 1 94 67 ILE B CA 1
ATOM 1573 C C . ILE B 1 67 ? 3.785 10.961 17.828 1 94 67 ILE B C 1
ATOM 1575 O O . ILE B 1 67 ? 5.012 11.086 17.875 1 94 67 ILE B O 1
ATOM 1579 N N . PRO B 1 68 ? 3.168 9.828 17.812 1 93.38 68 PRO B N 1
ATOM 1580 C CA . PRO B 1 68 ? 3.99 8.617 17.781 1 93.38 68 PRO B CA 1
ATOM 1581 C C . PRO B 1 68 ? 4.586 8.344 16.391 1 93.38 68 PRO B C 1
ATOM 1583 O O . PRO B 1 68 ? 4.211 7.371 15.734 1 93.38 68 PRO B O 1
ATOM 1586 N N . TRP B 1 69 ? 5.613 9.07 16.016 1 95.25 69 TRP B N 1
ATOM 1587 C CA . TRP B 1 69 ? 6.207 9.023 14.68 1 95.25 69 TRP B CA 1
ATOM 1588 C C . TRP B 1 69 ? 6.742 7.625 14.367 1 95.25 69 TRP B C 1
ATOM 1590 O O . TRP B 1 69 ? 6.574 7.125 13.258 1 95.25 69 TRP B O 1
ATOM 1600 N N . SER B 1 70 ? 7.32 7.031 15.375 1 94.44 70 SER B N 1
ATOM 1601 C CA . SER B 1 70 ? 7.918 5.711 15.188 1 94.44 70 SER B CA 1
ATOM 1602 C C . SER B 1 70 ? 6.848 4.652 14.922 1 94.44 70 SER B C 1
ATOM 1604 O O . SER B 1 70 ? 7.059 3.736 14.125 1 94.44 70 SER B O 1
ATOM 1606 N N . LYS B 1 71 ? 5.738 4.785 15.562 1 93.75 71 LYS B N 1
ATOM 1607 C CA . LYS B 1 71 ? 4.641 3.844 15.352 1 93.75 71 LYS B CA 1
ATOM 1608 C C . LYS B 1 71 ? 4.066 3.979 13.945 1 93.75 71 LYS B C 1
ATOM 1610 O O . LYS B 1 71 ? 3.701 2.98 13.32 1 93.75 71 LYS B O 1
ATOM 1615 N N . ILE B 1 72 ? 3.984 5.215 13.484 1 94.75 72 ILE B N 1
ATOM 1616 C CA . ILE B 1 72 ? 3.479 5.484 12.141 1 94.75 72 ILE B CA 1
ATOM 1617 C C . ILE B 1 72 ? 4.398 4.844 11.109 1 94.75 72 ILE B C 1
ATOM 1619 O O . ILE B 1 72 ? 3.934 4.168 10.188 1 94.75 72 ILE B O 1
ATOM 1623 N N . LYS B 1 73 ? 5.648 5.004 11.328 1 93.75 73 LYS B N 1
ATOM 1624 C CA . LYS B 1 73 ? 6.633 4.398 10.438 1 93.75 73 LYS B CA 1
ATOM 1625 C C . LYS B 1 73 ? 6.559 2.877 10.484 1 93.75 73 LYS B C 1
ATOM 1627 O O . LYS B 1 73 ? 6.648 2.213 9.445 1 93.75 73 LYS B O 1
ATOM 1632 N N . ARG B 1 74 ? 6.438 2.367 11.625 1 92.88 74 ARG B N 1
ATOM 1633 C CA . ARG B 1 74 ? 6.359 0.92 11.789 1 92.88 74 ARG B CA 1
ATOM 1634 C C . ARG B 1 74 ? 5.113 0.358 11.109 1 92.88 74 ARG B C 1
ATOM 1636 O O . ARG B 1 74 ? 5.168 -0.706 10.484 1 92.88 74 ARG B O 1
ATOM 1643 N N . MET B 1 75 ? 4.062 1.047 11.297 1 93.38 75 MET B N 1
ATOM 1644 C CA . MET B 1 75 ? 2.838 0.616 10.633 1 93.38 75 MET B CA 1
ATOM 1645 C C . MET B 1 75 ? 3.031 0.556 9.125 1 93.38 75 MET B C 1
ATOM 1647 O O . MET B 1 75 ? 2.627 -0.413 8.477 1 93.38 75 MET B O 1
ATOM 1651 N N . ARG B 1 76 ? 3.615 1.579 8.57 1 94.69 76 ARG B N 1
ATOM 1652 C CA . ARG B 1 76 ? 3.916 1.594 7.145 1 94.69 76 ARG B CA 1
ATOM 1653 C C . ARG B 1 76 ? 4.758 0.384 6.75 1 94.69 76 ARG B C 1
ATOM 1655 O O . ARG B 1 76 ? 4.445 -0.303 5.773 1 94.69 76 ARG B O 1
ATOM 1662 N N . ASP B 1 77 ? 5.789 0.084 7.527 1 93.62 77 ASP B N 1
ATOM 1663 C CA . ASP B 1 77 ? 6.711 -1.006 7.227 1 93.62 77 ASP B CA 1
ATOM 1664 C C . ASP B 1 77 ? 6.004 -2.357 7.273 1 93.62 77 ASP B C 1
ATOM 1666 O O . ASP B 1 77 ? 6.207 -3.203 6.402 1 93.62 77 ASP B O 1
ATOM 1670 N N . PHE B 1 78 ? 5.215 -2.449 8.242 1 93.75 78 PHE B N 1
ATOM 1671 C CA . PHE B 1 78 ? 4.445 -3.682 8.375 1 93.75 78 PHE B CA 1
ATOM 1672 C C . PHE B 1 78 ? 3.482 -3.848 7.203 1 93.75 78 PHE B C 1
ATOM 1674 O O . PHE B 1 78 ? 3.412 -4.918 6.598 1 93.75 78 PHE B O 1
ATOM 1681 N N . ALA B 1 79 ? 2.752 -2.85 6.922 1 95.94 79 ALA B N 1
ATOM 1682 C CA . ALA B 1 79 ? 1.746 -2.879 5.863 1 95.94 79 ALA B CA 1
ATOM 1683 C C . ALA B 1 79 ? 2.387 -3.164 4.508 1 95.94 79 ALA B C 1
ATOM 1685 O O . ALA B 1 79 ? 1.809 -3.871 3.678 1 95.94 79 ALA B O 1
ATOM 1686 N N . ALA B 1 80 ? 3.568 -2.684 4.281 1 94.88 80 ALA B N 1
ATOM 1687 C CA . ALA B 1 80 ? 4.219 -2.789 2.977 1 94.88 80 ALA B CA 1
ATOM 1688 C C . ALA B 1 80 ? 4.984 -4.102 2.85 1 94.88 80 ALA B C 1
ATOM 1690 O O . ALA B 1 80 ? 5.035 -4.699 1.771 1 94.88 80 ALA B O 1
ATOM 1691 N N . HIS B 1 81 ? 5.559 -4.59 4 1 93.75 81 HIS B N 1
ATOM 1692 C CA . HIS B 1 81 ? 6.527 -5.668 3.873 1 93.75 81 HIS B CA 1
ATOM 1693 C C . HIS B 1 81 ? 6.047 -6.93 4.582 1 93.75 81 HIS B C 1
ATOM 1695 O O . HIS B 1 81 ? 6.453 -8.039 4.23 1 93.75 81 HIS B O 1
ATOM 1701 N N . GLN B 1 82 ? 5.352 -6.719 5.605 1 93.44 82 GLN B N 1
ATOM 1702 C CA . GLN B 1 82 ? 4.855 -7.836 6.402 1 93.44 82 GLN B CA 1
ATOM 1703 C C . GLN B 1 82 ? 3.33 -7.871 6.41 1 93.44 82 GLN B C 1
ATOM 1705 O O . GLN B 1 82 ? 2.713 -8.016 7.469 1 93.44 82 GLN B O 1
ATOM 1710 N N . TYR B 1 83 ? 2.781 -7.727 5.254 1 92.06 83 TYR B N 1
ATOM 1711 C CA . TYR B 1 83 ? 1.342 -7.602 5.059 1 92.06 83 TYR B CA 1
ATOM 1712 C C . TYR B 1 83 ? 0.603 -8.789 5.66 1 92.06 83 TYR B C 1
ATOM 1714 O O . TYR B 1 83 ? -0.545 -8.664 6.094 1 92.06 83 TYR B O 1
ATOM 1722 N N . PHE B 1 84 ? 1.159 -9.875 5.762 1 89.06 84 PHE B N 1
ATOM 1723 C CA . PHE B 1 84 ? 0.504 -11.086 6.246 1 89.06 84 PHE B CA 1
ATOM 1724 C C . PHE B 1 84 ? 0.348 -11.047 7.762 1 89.06 84 PHE B C 1
ATOM 1726 O O . PHE B 1 84 ? -0.399 -11.844 8.336 1 89.06 84 PHE B O 1
ATOM 1733 N N . ARG B 1 85 ? 0.975 -10.078 8.383 1 89.94 85 ARG B N 1
ATOM 1734 C CA . ARG B 1 85 ? 0.902 -9.969 9.836 1 89.94 85 ARG B CA 1
ATOM 1735 C C . ARG B 1 85 ? -0.046 -8.852 10.258 1 89.94 85 ARG B C 1
ATOM 1737 O O . ARG B 1 85 ? -0.287 -8.641 11.445 1 89.94 85 ARG B O 1
ATOM 1744 N N . LEU B 1 86 ? -0.537 -8.18 9.328 1 94.19 86 LEU B N 1
ATOM 1745 C CA . LEU 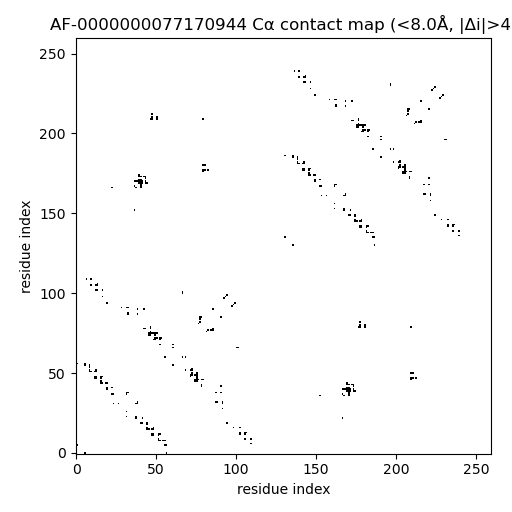B 1 86 ? -1.35 -7.012 9.648 1 94.19 86 LEU B CA 1
ATOM 1746 C C . LEU B 1 86 ? -2.777 -7.422 9.992 1 94.19 86 LEU B C 1
ATOM 1748 O O . LEU B 1 86 ? -3.467 -8.039 9.18 1 94.19 86 LEU B O 1
ATOM 1752 N N . SER B 1 87 ? -3.193 -7.039 11.164 1 94.88 87 SER B N 1
ATOM 1753 C CA . SER B 1 87 ? -4.531 -7.363 11.648 1 94.88 87 SER B CA 1
ATOM 1754 C C . SER B 1 87 ? -5.52 -6.246 11.328 1 94.88 87 SER B C 1
ATOM 1756 O O . SER B 1 87 ? -5.285 -5.086 11.664 1 94.88 87 SER B O 1
ATOM 1758 N N . PRO B 1 88 ? -6.68 -6.652 10.836 1 96.12 88 PRO B N 1
ATOM 1759 C CA . PRO B 1 88 ? -7.699 -5.637 10.562 1 96.12 88 PRO B CA 1
ATOM 1760 C C . PRO B 1 88 ? -8.117 -4.867 11.812 1 96.12 88 PRO B C 1
ATOM 1762 O O . PRO B 1 88 ? -8.438 -3.68 11.734 1 96.12 88 PRO B O 1
ATOM 1765 N N . SER B 1 89 ? -8.086 -5.547 12.922 1 96.25 89 SER B N 1
ATOM 1766 C CA . SER B 1 89 ? -8.477 -4.883 14.164 1 96.25 89 SER B CA 1
ATOM 1767 C C . SER B 1 89 ? -7.48 -3.785 14.531 1 96.25 89 SER B C 1
ATOM 1769 O O . SER B 1 89 ? -7.867 -2.736 15.055 1 96.25 89 SER B O 1
ATOM 1771 N N . ILE B 1 90 ? -6.234 -4.023 14.297 1 94.56 90 ILE B N 1
ATOM 1772 C CA . ILE B 1 90 ? -5.207 -3.023 14.57 1 94.56 90 ILE B CA 1
ATOM 1773 C C . ILE B 1 90 ? -5.367 -1.845 13.617 1 94.56 90 ILE B C 1
ATOM 1775 O O . ILE B 1 90 ? -5.211 -0.688 14.016 1 94.56 90 ILE B O 1
ATOM 1779 N N . VAL B 1 91 ? -5.715 -2.127 12.398 1 96.56 91 VAL B N 1
ATOM 1780 C CA . VAL B 1 91 ? -5.953 -1.081 11.406 1 96.56 91 VAL B CA 1
ATOM 1781 C C . VAL B 1 91 ? -7.109 -0.192 11.859 1 96.56 91 VAL B C 1
ATOM 1783 O O . VAL B 1 91 ? -6.988 1.035 11.875 1 96.56 91 VAL B O 1
ATOM 1786 N N . TRP B 1 92 ? -8.148 -0.813 12.305 1 96.44 92 TRP B N 1
ATOM 1787 C CA . TRP B 1 92 ? -9.328 -0.084 12.766 1 96.44 92 TRP B CA 1
ATOM 1788 C C . TRP B 1 92 ? -8.984 0.793 13.969 1 96.44 92 TRP B C 1
ATOM 1790 O O . TRP B 1 92 ? -9.359 1.969 14.008 1 96.44 92 TRP B O 1
ATOM 1800 N N . GLU B 1 93 ? -8.281 0.251 14.875 1 93.69 93 GLU B N 1
ATOM 1801 C CA . GLU B 1 93 ? -7.875 1.002 16.062 1 93.69 93 GLU B CA 1
ATOM 1802 C C . GLU B 1 93 ? -7.016 2.207 15.68 1 93.69 93 GLU B C 1
ATOM 1804 O O . GLU B 1 93 ? -7.176 3.289 16.25 1 93.69 93 GLU B O 1
ATOM 1809 N N . THR B 1 94 ? -6.125 1.967 14.773 1 93.19 94 THR B N 1
ATOM 1810 C CA . THR B 1 94 ? -5.219 3.02 14.328 1 93.19 94 THR B CA 1
ATOM 1811 C C . THR B 1 94 ? -6.004 4.18 13.711 1 93.19 94 THR B C 1
ATOM 1813 O O . THR B 1 94 ? -5.75 5.34 14.031 1 93.19 94 THR B O 1
ATOM 1816 N N . ILE B 1 95 ? -6.977 3.932 12.898 1 92.94 95 ILE B N 1
ATOM 1817 C CA . ILE B 1 95 ? -7.668 5 12.188 1 92.94 95 ILE B CA 1
ATOM 1818 C C . ILE B 1 95 ? -8.656 5.688 13.125 1 92.94 95 ILE B C 1
ATOM 1820 O O . ILE B 1 95 ? -9.047 6.836 12.891 1 92.94 95 ILE B O 1
ATOM 1824 N N . GLY B 1 96 ? -9.031 5.086 14.172 1 89.62 96 GLY B N 1
ATOM 1825 C CA . GLY B 1 96 ? -9.977 5.668 15.109 1 89.62 96 GLY B CA 1
ATOM 1826 C C . GLY B 1 96 ? -9.305 6.504 16.188 1 89.62 96 GLY B C 1
ATOM 1827 O O . GLY B 1 96 ? -9.953 7.352 16.812 1 89.62 96 GLY B O 1
ATOM 1828 N N . SER B 1 97 ? -8.117 6.324 16.469 1 85.56 97 SER B N 1
ATOM 1829 C CA . SER B 1 97 ? -7.477 7 17.594 1 85.56 97 SER B CA 1
ATOM 1830 C C . SER B 1 97 ? -6.277 7.824 17.141 1 85.56 97 SER B C 1
ATOM 1832 O O . SER B 1 97 ? -6.309 9.055 17.188 1 85.56 97 SER B O 1
ATOM 1834 N N . ALA B 1 98 ? -5.297 7.234 16.547 1 83.62 98 ALA B N 1
ATOM 1835 C CA . ALA B 1 98 ? -4.02 7.871 16.219 1 83.62 98 ALA B CA 1
ATOM 1836 C C . ALA B 1 98 ? -4.176 8.859 15.07 1 83.62 98 ALA B C 1
ATOM 1838 O O . ALA B 1 98 ? -3.562 9.93 15.07 1 83.62 98 ALA B O 1
ATOM 1839 N N . LEU B 1 99 ? -5.062 8.562 14.18 1 90.06 99 LEU B N 1
ATOM 1840 C CA . LEU B 1 99 ? -5.164 9.336 12.945 1 90.06 99 LEU B CA 1
ATOM 1841 C C . LEU B 1 99 ? -5.766 10.711 13.219 1 90.06 99 LEU B C 1
ATOM 1843 O O . LEU B 1 99 ? -5.262 11.719 12.719 1 90.06 99 LEU B O 1
ATOM 1847 N N . PRO B 1 100 ? -6.742 10.828 14.086 1 89.12 100 PRO B N 1
ATOM 1848 C CA . PRO B 1 100 ? -7.316 12.148 14.359 1 89.12 100 PRO B CA 1
ATOM 1849 C C . PRO B 1 100 ? -6.316 13.109 14.984 1 89.12 100 PRO B C 1
ATOM 1851 O O . PRO B 1 100 ? -6.305 14.297 14.656 1 89.12 100 PRO B O 1
ATOM 1854 N N . GLU B 1 101 ? -5.5 12.625 15.867 1 90.25 101 GLU B N 1
ATOM 1855 C CA . GLU B 1 101 ? -4.48 13.469 16.484 1 90.25 101 GLU B CA 1
ATOM 1856 C C . GLU B 1 101 ? -3.492 13.984 15.438 1 90.25 101 GLU B C 1
ATOM 1858 O O . GLU B 1 101 ? -3.096 15.156 15.477 1 90.25 101 GLU B O 1
ATOM 1863 N N . LEU B 1 102 ? -3.088 13.148 14.57 1 93 102 LEU B N 1
ATOM 1864 C CA . LEU B 1 102 ? -2.176 13.531 13.492 1 93 102 LEU B CA 1
ATOM 1865 C C . LEU B 1 102 ? -2.803 14.594 12.602 1 93 102 LEU B C 1
ATOM 1867 O O . LEU B 1 102 ? -2.154 15.586 12.258 1 93 102 LEU B O 1
ATOM 1871 N N . VAL B 1 103 ? -4.027 14.406 12.312 1 93 103 VAL B N 1
ATOM 1872 C CA . VAL B 1 103 ? -4.746 15.344 11.445 1 93 103 VAL B CA 1
ATOM 1873 C C . VAL B 1 103 ? -4.801 16.719 12.102 1 93 103 VAL B C 1
ATOM 1875 O O . VAL B 1 103 ? -4.543 17.734 11.453 1 93 103 VAL B O 1
ATOM 1878 N N . SER B 1 104 ? -5.137 16.734 13.344 1 93.31 104 SER B N 1
ATOM 1879 C CA . SER B 1 104 ? -5.227 18 14.078 1 93.31 104 SER B CA 1
ATOM 1880 C C . SER B 1 104 ? -3.904 18.75 14.039 1 93.31 104 SER B C 1
ATOM 1882 O O . SER B 1 104 ? -3.877 19.953 13.766 1 93.31 104 SER B O 1
ATOM 1884 N N . LEU B 1 105 ? -2.871 18.078 14.281 1 92.25 105 LEU B N 1
ATOM 1885 C CA . LEU B 1 105 ? -1.551 18.703 14.273 1 92.25 105 LEU B CA 1
ATOM 1886 C C . LEU B 1 105 ? -1.219 19.266 12.898 1 92.25 105 LEU B C 1
ATOM 1888 O O . LEU B 1 105 ? -0.758 20.391 12.781 1 92.25 105 LEU B O 1
ATOM 1892 N N . ILE B 1 106 ? -1.405 18.469 11.867 1 94.31 106 ILE B N 1
ATOM 1893 C CA . ILE B 1 106 ? -1.021 18.859 10.516 1 94.31 106 ILE B CA 1
ATOM 1894 C C . ILE B 1 106 ? -1.878 20.047 10.062 1 94.31 106 ILE B C 1
ATOM 1896 O O . ILE B 1 106 ? -1.373 20.984 9.445 1 94.31 106 ILE B O 1
ATOM 1900 N N . CYS B 1 107 ? -3.141 19.969 10.359 1 91.62 107 CYS B N 1
ATOM 1901 C CA . CYS B 1 107 ? -4.023 21.078 10.016 1 91.62 107 CYS B CA 1
ATOM 1902 C C . CYS B 1 107 ? -3.551 22.375 10.664 1 91.62 107 CYS B C 1
ATOM 1904 O O . CYS B 1 107 ? -3.521 23.422 10.016 1 91.62 107 CYS B O 1
ATOM 1906 N N . GLU B 1 108 ? -3.244 22.312 11.883 1 90.94 108 GLU B N 1
ATOM 1907 C CA . GLU B 1 108 ? -2.744 23.484 12.602 1 90.94 108 GLU B CA 1
ATOM 1908 C C . GLU B 1 108 ? -1.454 24 11.969 1 90.94 108 GLU B C 1
ATOM 1910 O O . GLU B 1 108 ? -1.263 25.219 11.844 1 90.94 108 GLU B O 1
ATOM 1915 N N . THR B 1 109 ? -0.604 23.125 11.633 1 90.69 109 THR B N 1
ATOM 1916 C CA . THR B 1 109 ? 0.676 23.484 11.031 1 90.69 109 THR B CA 1
ATOM 1917 C C . THR B 1 109 ? 0.469 24.156 9.68 1 90.69 109 THR B C 1
ATOM 1919 O O . THR B 1 109 ? 1.088 25.188 9.383 1 90.69 109 THR B O 1
ATOM 1922 N N . VAL B 1 110 ? -0.374 23.594 8.867 1 89.19 110 VAL B N 1
ATOM 1923 C CA . VAL B 1 110 ? -0.65 24.125 7.539 1 89.19 110 VAL B CA 1
ATOM 1924 C C . VAL B 1 110 ? -1.304 25.5 7.664 1 89.19 110 VAL B C 1
ATOM 1926 O O . VAL B 1 110 ? -0.964 26.438 6.922 1 89.19 110 VAL B O 1
ATOM 1929 N N . ALA B 1 111 ? -2.17 25.609 8.578 1 86.5 111 ALA B N 1
ATOM 1930 C CA . ALA B 1 111 ? -2.859 26.875 8.805 1 86.5 111 ALA B CA 1
ATOM 1931 C C . ALA B 1 111 ? -1.88 27.969 9.219 1 86.5 111 ALA B C 1
ATOM 1933 O O . ALA B 1 111 ? -1.979 29.109 8.766 1 86.5 111 ALA B O 1
ATOM 1934 N N . THR B 1 112 ? -1.041 27.656 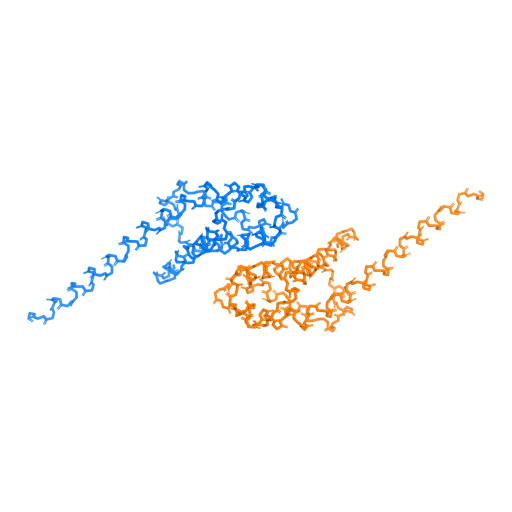10.016 1 85.5 112 THR B N 1
ATOM 1935 C CA . THR B 1 112 ? -0.081 28.625 10.539 1 85.5 112 THR B CA 1
ATOM 1936 C C . THR B 1 112 ? 0.908 29.047 9.453 1 85.5 112 THR B C 1
ATOM 1938 O O . THR B 1 112 ? 1.315 30.203 9.398 1 85.5 112 THR B O 1
ATOM 1941 N N . ARG B 1 113 ? 1.269 28.156 8.578 1 83.06 113 ARG B N 1
ATOM 1942 C CA . ARG B 1 113 ? 2.227 28.453 7.516 1 83.06 113 ARG B CA 1
ATOM 1943 C C . ARG B 1 113 ? 1.574 29.266 6.402 1 83.06 113 ARG B C 1
ATOM 1945 O O . ARG B 1 113 ? 2.24 30.062 5.73 1 83.06 113 ARG B O 1
ATOM 1952 N N . SER B 1 114 ? 0.411 28.891 6.027 1 76.81 114 SER B N 1
ATOM 1953 C CA . SER B 1 114 ? -0.304 29.656 5.012 1 76.81 114 SER B CA 1
ATOM 1954 C C . SER B 1 114 ? -0.46 31.109 5.434 1 76.81 114 SER B C 1
ATOM 1956 O O . SER B 1 114 ? -0.439 32 4.594 1 76.81 114 SER B O 1
ATOM 1958 N N . GLN B 1 115 ? -0.634 31.391 6.598 1 71.06 115 GLN B N 1
ATOM 1959 C CA . GLN B 1 115 ? -0.767 32.75 7.121 1 71.06 115 GLN B CA 1
ATOM 1960 C C . GLN B 1 115 ? 0.57 33.5 7.094 1 71.06 115 GLN B C 1
ATOM 1962 O O . GLN B 1 115 ? 0.62 34.688 6.828 1 71.06 115 GLN B O 1
ATOM 1967 N N . SER B 1 116 ? 1.607 32.719 7.273 1 67.06 116 SER B N 1
ATOM 1968 C CA . SER B 1 116 ? 2.916 33.375 7.277 1 67.06 116 SER B CA 1
ATOM 1969 C C . SER B 1 116 ? 3.342 33.781 5.871 1 67.06 116 SER B C 1
ATOM 1971 O O . SER B 1 116 ? 4.023 34.781 5.684 1 67.06 116 SER B O 1
ATOM 1973 N N . ASP B 1 117 ? 2.994 33 4.879 1 62.12 117 ASP B N 1
ATOM 1974 C CA . ASP B 1 117 ? 3.312 33.344 3.496 1 62.12 117 ASP B CA 1
ATOM 1975 C C . ASP B 1 117 ? 2.521 34.562 3.039 1 62.12 117 ASP B C 1
ATOM 1977 O O . ASP B 1 117 ? 3.008 35.344 2.23 1 62.12 117 ASP B O 1
ATOM 1981 N N . THR B 1 118 ? 1.324 34.625 3.453 1 58.5 118 THR B N 1
ATOM 1982 C CA . THR B 1 118 ? 0.503 35.781 3.094 1 58.5 118 THR B CA 1
ATOM 1983 C C . THR B 1 118 ? 1.029 37.062 3.76 1 58.5 118 THR B C 1
ATOM 1985 O O . THR B 1 118 ? 1.013 38.125 3.158 1 58.5 118 THR B O 1
ATOM 1988 N N . ASP B 1 119 ? 1.538 36.906 4.938 1 57.47 119 ASP B N 1
ATOM 1989 C CA . ASP B 1 119 ? 2.051 38.094 5.629 1 57.47 119 ASP B CA 1
ATOM 1990 C C . ASP B 1 119 ? 3.361 38.562 5.004 1 57.47 119 ASP B C 1
ATOM 1992 O O . ASP B 1 119 ? 3.578 39.75 4.844 1 57.47 119 ASP B O 1
ATOM 1996 N N . ASP B 1 120 ? 4.211 37.656 4.559 1 55.97 120 ASP B N 1
ATOM 1997 C CA . ASP B 1 120 ? 5.469 38.031 3.934 1 55.97 120 ASP B CA 1
ATOM 1998 C C . ASP B 1 120 ? 5.227 38.656 2.557 1 55.97 120 ASP B C 1
ATOM 2000 O O . ASP B 1 120 ? 5.973 39.531 2.125 1 55.97 120 ASP B O 1
ATOM 2004 N N . SER B 1 121 ? 4.301 38.156 1.868 1 57.22 121 SER B N 1
ATOM 2005 C CA . SER B 1 121 ? 3.996 38.75 0.567 1 57.22 121 SER B CA 1
ATOM 2006 C C . SER B 1 121 ? 3.465 40.156 0.713 1 57.22 121 SER B C 1
ATOM 2008 O O . SER B 1 121 ? 3.686 41 -0.158 1 57.22 121 SER B O 1
ATOM 2010 N N . GLU B 1 122 ? 2.785 40.5 1.789 1 56.03 122 GLU B N 1
ATOM 2011 C CA . GLU B 1 122 ? 2.273 41.844 2.018 1 56.03 122 GLU B CA 1
ATOM 2012 C C . GLU B 1 122 ? 3.395 42.781 2.428 1 56.03 122 GLU B C 1
ATOM 2014 O O . GLU B 1 122 ? 3.305 44 2.191 1 56.03 122 GLU B O 1
ATOM 2019 N N . ARG B 1 123 ? 4.465 42.312 3.029 1 59.25 123 ARG B N 1
ATOM 2020 C CA . ARG B 1 123 ? 5.559 43.219 3.422 1 59.25 123 ARG B CA 1
ATOM 2021 C C . ARG B 1 123 ? 6.406 43.594 2.217 1 59.25 123 ARG B C 1
ATOM 2023 O O . ARG B 1 123 ? 6.93 44.719 2.15 1 59.25 123 ARG B O 1
ATOM 2030 N N . SER B 1 124 ? 6.602 42.688 1.306 1 57.38 124 SER B N 1
ATOM 2031 C CA . SER B 1 124 ? 7.469 42.969 0.169 1 57.38 124 SER B CA 1
ATOM 2032 C C . SER B 1 124 ? 6.852 44.031 -0.732 1 57.38 124 SER B C 1
ATOM 2034 O O . SER B 1 124 ? 7.559 44.688 -1.507 1 57.38 124 SER B O 1
ATOM 2036 N N . ASP B 1 125 ? 5.582 44.094 -0.777 1 57.53 125 ASP B N 1
ATOM 2037 C CA . ASP B 1 125 ? 4.953 45.062 -1.666 1 57.53 125 ASP B CA 1
ATOM 2038 C C . ASP B 1 125 ? 5.008 46.469 -1.071 1 57.53 125 ASP B C 1
ATOM 2040 O O . ASP B 1 125 ? 4.754 47.438 -1.768 1 57.53 125 ASP B O 1
ATOM 2044 N N . SER B 1 126 ? 5.195 46.5 0.248 1 55.25 126 SER B N 1
ATOM 2045 C CA . SER B 1 126 ? 5.109 47.844 0.82 1 55.25 126 SER B CA 1
ATOM 2046 C C . SER B 1 126 ? 6.438 48.594 0.709 1 55.25 126 SER B C 1
ATOM 2048 O O . SER B 1 126 ? 6.523 49.781 1.022 1 55.25 126 SER B O 1
ATOM 2050 N N . GLY B 1 127 ? 7.602 47.844 0.323 1 51.69 127 GLY B N 1
ATOM 2051 C CA . GLY B 1 127 ? 8.898 48.5 0.307 1 51.69 127 GLY B CA 1
ATOM 2052 C C . GLY B 1 127 ? 9.109 49.375 -0.912 1 51.69 127 GLY B C 1
ATOM 2053 O O . GLY B 1 127 ? 10.141 50.031 -1.037 1 51.69 127 GLY B O 1
ATOM 2054 N N . SER B 1 128 ? 8.469 49.031 -2.012 1 53.62 128 SER B N 1
ATOM 2055 C CA . SER B 1 128 ? 8.93 49.719 -3.209 1 53.62 128 SER B CA 1
ATOM 2056 C C . SER B 1 128 ? 8.352 51.125 -3.289 1 53.62 128 SER B C 1
ATOM 2058 O O . SER B 1 128 ? 8.688 51.875 -4.195 1 53.62 128 SER B O 1
ATOM 2060 N N . SER B 1 129 ? 7.242 51.375 -2.506 1 47.22 129 SER B N 1
ATOM 2061 C CA . SER B 1 129 ? 6.676 52.688 -2.82 1 47.22 129 SER B CA 1
ATOM 2062 C C . SER B 1 129 ? 7.387 53.812 -2.053 1 47.22 129 SER B C 1
ATOM 2064 O O . SER B 1 129 ? 6.938 54.938 -2.057 1 47.22 129 SER B O 1
ATOM 2066 N N . ALA B 1 130 ? 8.586 53.594 -1.392 1 38.16 130 ALA B N 1
ATOM 2067 C CA . ALA B 1 130 ? 9.203 54.781 -0.854 1 38.16 130 ALA B CA 1
ATOM 2068 C C . ALA B 1 130 ? 10.07 55.469 -1.903 1 38.16 130 ALA B C 1
ATOM 2070 O O . ALA B 1 130 ? 10.711 54.812 -2.719 1 38.16 130 ALA B O 1
#

InterPro domains:
  IPR008201 Ribonuclease HepT-like [PF01934] (13-106)